Protein AF-0000000067996240 (afdb_homodimer)

Organism: NCBI:txid85336

Structure (mmCIF, N/CA/C/O backbone):
data_AF-0000000067996240-model_v1
#
loop_
_entity.id
_entity.type
_entity.pdbx_description
1 polymer '30S ribosomal protein S15'
#
loop_
_atom_site.group_PDB
_atom_site.id
_atom_site.type_symbol
_atom_site.label_atom_id
_atom_site.label_alt_id
_atom_site.label_comp_id
_atom_site.label_asym_id
_atom_site.label_entity_id
_atom_site.label_seq_id
_atom_site.pdbx_PDB_ins_code
_atom_site.Cartn_x
_atom_site.Cartn_y
_atom_site.Cartn_z
_atom_site.occupancy
_atom_site.B_iso_or_equiv
_atom_site.auth_seq_id
_atom_site.auth_comp_id
_atom_site.auth_asym_id
_atom_site.auth_atom_id
_atom_site.pdbx_PDB_model_num
ATOM 1 N N . MET A 1 1 ? -12.43 -5.617 10.203 1 93.62 1 MET A N 1
ATOM 2 C CA . MET A 1 1 ? -11.562 -6.672 9.68 1 93.62 1 MET A CA 1
ATOM 3 C C . MET A 1 1 ? -10.148 -6.535 10.227 1 93.62 1 MET A C 1
ATOM 5 O O . MET 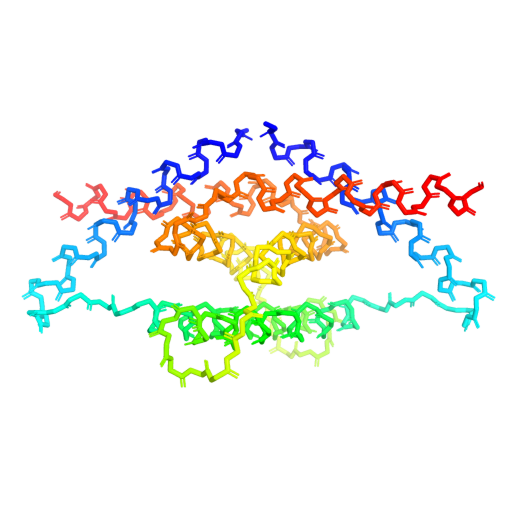A 1 1 ? -9.633 -5.422 10.367 1 93.62 1 MET A O 1
ATOM 9 N N . ASN A 1 2 ? -9.516 -7.707 10.609 1 96.88 2 ASN A N 1
ATOM 10 C CA . ASN A 1 2 ? -8.148 -7.582 11.102 1 96.88 2 ASN A CA 1
ATOM 11 C C . ASN A 1 2 ? -7.129 -7.93 10.023 1 96.88 2 ASN A C 1
ATOM 13 O O . ASN A 1 2 ? -7.5 -8.375 8.938 1 96.88 2 ASN A O 1
ATOM 17 N N . LEU A 1 3 ? -5.863 -7.641 10.25 1 98.19 3 LEU A N 1
ATOM 18 C CA . LEU A 1 3 ? -4.824 -7.781 9.234 1 98.19 3 LEU A CA 1
ATOM 19 C C . LEU A 1 3 ? -4.645 -9.242 8.844 1 98.19 3 LEU A C 1
ATOM 21 O O . LEU A 1 3 ? -4.336 -9.547 7.688 1 98.19 3 LEU A O 1
ATOM 25 N N . GLN A 1 4 ? -4.855 -10.133 9.781 1 97.75 4 GLN A N 1
ATOM 26 C CA . GLN A 1 4 ? -4.75 -11.547 9.461 1 97.75 4 GLN A CA 1
ATOM 27 C C . GLN A 1 4 ? -5.816 -11.969 8.453 1 97.75 4 GLN A C 1
ATOM 29 O O . GLN A 1 4 ? -5.555 -12.781 7.566 1 97.75 4 GLN A O 1
ATOM 34 N N . ASP A 1 5 ? -6.992 -11.453 8.617 1 97.81 5 ASP A N 1
ATOM 35 C CA . ASP A 1 5 ? -8.047 -11.672 7.633 1 97.81 5 ASP A CA 1
ATOM 36 C C . ASP A 1 5 ? -7.633 -11.148 6.258 1 97.81 5 ASP A C 1
ATOM 38 O O . ASP A 1 5 ? -7.883 -11.805 5.242 1 97.81 5 ASP A O 1
ATOM 42 N N . VAL A 1 6 ? -7.086 -9.961 6.191 1 98.5 6 VAL A N 1
ATOM 43 C CA . VAL A 1 6 ? -6.625 -9.352 4.953 1 98.5 6 VAL A CA 1
ATOM 44 C C . VAL A 1 6 ? -5.598 -10.258 4.281 1 98.5 6 VAL A C 1
ATOM 46 O O . VAL A 1 6 ? -5.676 -10.508 3.074 1 98.5 6 VAL A O 1
ATOM 49 N N . ILE A 1 7 ? -4.684 -10.75 5.078 1 98.69 7 ILE A N 1
ATOM 50 C CA . ILE A 1 7 ? -3.617 -11.602 4.57 1 98.69 7 ILE A CA 1
ATOM 51 C C . ILE A 1 7 ? -4.219 -12.875 3.969 1 98.69 7 ILE A C 1
ATOM 53 O O . ILE A 1 7 ? -3.912 -13.234 2.828 1 98.69 7 ILE A O 1
ATOM 57 N N . GLU A 1 8 ? -5.039 -13.523 4.707 1 98.31 8 GLU A N 1
ATOM 58 C CA . GLU A 1 8 ? -5.621 -14.797 4.281 1 98.31 8 GLU A CA 1
ATOM 59 C C . GLU A 1 8 ? -6.426 -14.625 2.996 1 98.31 8 GLU A C 1
ATOM 61 O O . GLU A 1 8 ? -6.289 -15.422 2.064 1 98.31 8 GLU A O 1
ATOM 66 N N . GLN A 1 9 ? -7.242 -13.656 2.963 1 98.44 9 GLN A N 1
ATOM 67 C CA . GLN A 1 9 ? -8.047 -13.414 1.771 1 98.44 9 GLN A CA 1
ATOM 68 C C . GLN A 1 9 ? -7.176 -13.016 0.587 1 98.44 9 GLN A C 1
ATOM 70 O O . GLN A 1 9 ? -7.449 -13.398 -0.551 1 98.44 9 GLN A O 1
ATOM 75 N N . SER A 1 10 ? -6.152 -12.227 0.799 1 98.75 10 SER A N 1
ATOM 76 C CA . SER A 1 10 ? -5.238 -11.805 -0.26 1 98.75 10 SER A CA 1
ATOM 77 C C . SER A 1 10 ? -4.523 -12.992 -0.88 1 98.75 10 SER A C 1
ATOM 79 O O . SER A 1 10 ? -4.402 -13.086 -2.104 1 98.75 10 SER A O 1
ATOM 81 N N . LEU A 1 11 ? -4.09 -13.875 0.018 1 98.5 11 LEU A N 1
ATOM 82 C CA . LEU A 1 11 ? -3.365 -15.047 -0.469 1 98.5 11 LEU A CA 1
ATOM 83 C C . LEU A 1 11 ? -4.301 -15.992 -1.215 1 98.5 11 LEU A C 1
ATOM 85 O O . LEU A 1 11 ? -3.893 -16.641 -2.184 1 98.5 11 LEU A O 1
ATOM 89 N N . ASP A 1 12 ? -5.504 -16.078 -0.742 1 98.12 12 ASP A N 1
ATOM 90 C CA . ASP A 1 12 ? -6.5 -16.875 -1.456 1 98.12 12 ASP A CA 1
ATOM 91 C C 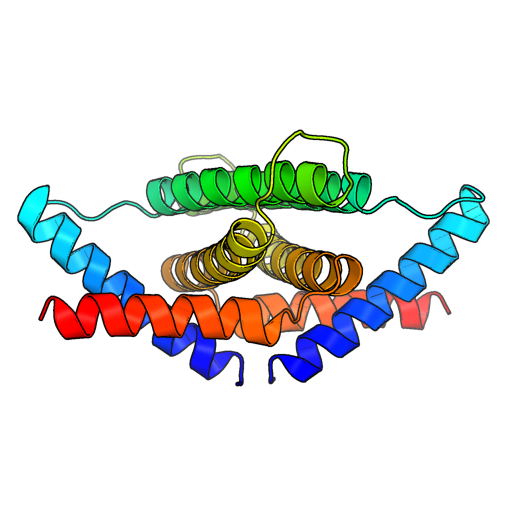. ASP A 1 12 ? -6.719 -16.328 -2.869 1 98.12 12 ASP A C 1
ATOM 93 O O . ASP A 1 12 ? -6.77 -17.109 -3.83 1 98.12 12 ASP A O 1
ATOM 97 N N . ILE A 1 13 ? -6.895 -15.086 -2.992 1 98.38 13 ILE A N 1
ATOM 98 C CA . ILE A 1 13 ? -7.109 -14.445 -4.281 1 98.38 13 ILE A CA 1
ATOM 99 C C . ILE A 1 13 ? -5.883 -14.648 -5.172 1 98.38 13 ILE A C 1
ATOM 101 O O . ILE A 1 13 ? -6.016 -14.961 -6.355 1 98.38 13 ILE A O 1
ATOM 105 N N . ARG A 1 14 ? -4.68 -14.461 -4.617 1 98.38 14 ARG A N 1
ATOM 106 C CA . ARG A 1 14 ? -3.471 -14.617 -5.418 1 98.38 14 ARG A CA 1
ATOM 107 C C . ARG A 1 14 ? -3.334 -16.047 -5.926 1 98.38 14 ARG A C 1
ATOM 109 O O . ARG A 1 14 ? -2.891 -16.281 -7.051 1 98.38 14 ARG A O 1
ATOM 116 N N . ALA A 1 15 ? -3.691 -17.047 -5.051 1 97.19 15 ALA A N 1
ATOM 117 C CA . ALA A 1 15 ? -3.648 -18.453 -5.457 1 97.19 15 ALA A CA 1
ATOM 118 C C . ALA A 1 15 ? -4.547 -18.703 -6.66 1 97.19 15 ALA A C 1
ATOM 120 O O . ALA A 1 15 ? -4.191 -19.469 -7.559 1 97.19 15 ALA A O 1
ATOM 121 N N . LYS A 1 16 ? -5.707 -18.078 -6.641 1 96.81 16 LYS A N 1
ATOM 122 C CA . LYS A 1 16 ? -6.617 -18.203 -7.773 1 96.81 16 LYS A CA 1
ATOM 123 C C . LYS A 1 16 ? -6.008 -17.609 -9.039 1 96.81 16 LYS A C 1
ATOM 125 O O . LYS A 1 16 ? -6.125 -18.203 -10.125 1 96.81 16 LYS A O 1
ATOM 130 N N . TYR A 1 17 ? -5.348 -16.469 -8.992 1 96.69 17 TYR A N 1
ATOM 131 C CA . TYR A 1 17 ? -4.664 -15.867 -10.133 1 96.69 17 TYR A CA 1
ATOM 132 C C . TYR A 1 17 ? -3.525 -16.75 -10.625 1 96.69 17 TYR A C 1
ATOM 134 O O . TYR A 1 17 ? -3.297 -16.875 -11.828 1 96.69 17 TYR A O 1
ATOM 142 N N . HIS A 1 18 ? -2.793 -17.359 -9.633 1 95.62 18 HIS A N 1
ATOM 143 C CA . HIS A 1 18 ? -1.723 -18.281 -10.008 1 95.62 18 HIS A CA 1
ATOM 144 C C . HIS A 1 18 ? -2.268 -19.453 -10.805 1 95.62 18 HIS A C 1
ATOM 146 O O . HIS A 1 18 ? -1.646 -19.906 -11.773 1 95.62 18 HIS A O 1
ATOM 152 N N . ASN A 1 19 ? -3.367 -19.969 -10.344 1 94.88 19 ASN A N 1
ATOM 153 C CA . ASN A 1 19 ? -4.004 -21.062 -11.086 1 94.88 19 ASN A CA 1
ATOM 154 C C . ASN A 1 19 ? -4.344 -20.641 -12.516 1 94.88 19 ASN A C 1
ATOM 156 O O . ASN A 1 19 ? -4.102 -21.391 -13.461 1 94.88 19 ASN A O 1
ATOM 160 N N . LEU A 1 20 ? -4.898 -19.438 -12.625 1 94.19 20 LEU A N 1
ATOM 161 C CA . LEU A 1 20 ? -5.234 -18.922 -13.945 1 94.19 20 LEU A CA 1
ATOM 162 C C . LEU A 1 20 ? -3.979 -18.734 -14.789 1 94.19 20 LEU A C 1
ATOM 164 O O . LEU A 1 20 ? -3.98 -19.031 -15.984 1 94.19 20 LEU A O 1
ATOM 168 N N . GLU A 1 21 ? -2.879 -18.188 -14.203 1 94.38 21 GLU A N 1
ATOM 169 C CA . GLU A 1 21 ? -1.606 -17.984 -14.891 1 94.38 21 GLU A CA 1
ATOM 170 C C . GLU A 1 21 ? -1.04 -19.297 -15.406 1 94.38 21 GLU A C 1
ATOM 172 O O . GLU A 1 21 ? -0.502 -19.359 -16.516 1 94.38 21 GLU A O 1
ATOM 177 N N . GLU A 1 22 ? -1.152 -20.328 -14.617 1 92.88 22 GLU A N 1
ATOM 178 C CA . GLU A 1 22 ? -0.656 -21.641 -15.008 1 92.88 22 GLU A CA 1
ATOM 179 C C . GLU A 1 22 ? -1.472 -22.219 -16.156 1 92.88 22 GLU A C 1
ATOM 181 O O . GLU A 1 22 ? -0.917 -22.828 -17.078 1 92.88 22 GLU A O 1
ATOM 186 N N . ILE A 1 23 ? -2.752 -22.047 -16.156 1 91.5 23 ILE A N 1
ATOM 187 C CA . ILE A 1 23 ? -3.654 -22.578 -17.172 1 91.5 23 ILE A CA 1
ATOM 188 C C . ILE A 1 23 ? -3.432 -21.844 -18.5 1 91.5 23 ILE A C 1
ATOM 190 O O . ILE A 1 23 ? -3.365 -22.469 -19.547 1 91.5 23 ILE A O 1
ATOM 194 N N . HIS A 1 24 ? -3.178 -20.594 -18.453 1 91.25 24 HIS A N 1
ATOM 195 C CA . HIS A 1 24 ? -3.15 -19.797 -19.672 1 91.25 24 HIS A CA 1
ATOM 196 C C . HIS A 1 24 ? -1.724 -19.609 -20.172 1 91.25 24 HIS A C 1
ATOM 198 O O . HIS A 1 24 ? -1.498 -19.453 -21.375 1 91.25 24 HIS A O 1
ATOM 204 N N . HIS A 1 25 ? -0.735 -19.5 -19.297 1 89.62 25 HIS A N 1
ATOM 205 C CA . HIS A 1 25 ? 0.614 -19.125 -19.703 1 89.62 25 HIS A CA 1
ATOM 206 C C . HIS A 1 25 ? 1.622 -20.219 -19.344 1 89.62 25 HIS A C 1
ATOM 208 O O . HIS A 1 25 ? 2.809 -20.094 -19.672 1 89.62 25 HIS A O 1
ATOM 214 N N . ASP A 1 26 ? 1.172 -21.188 -18.641 1 90.06 26 ASP A N 1
ATOM 215 C CA . ASP A 1 26 ? 1.978 -22.344 -18.25 1 90.06 26 ASP A CA 1
ATOM 216 C C . ASP A 1 26 ? 3.074 -21.938 -17.266 1 90.06 26 ASP A C 1
ATOM 218 O O . ASP A 1 26 ? 4.141 -22.547 -17.234 1 90.06 26 ASP A O 1
ATOM 222 N N . SER A 1 27 ? 2.949 -20.672 -16.766 1 91.69 27 SER A N 1
ATOM 223 C CA . SER A 1 27 ? 3.857 -20.234 -15.711 1 91.69 27 SER A CA 1
ATOM 224 C C . SER A 1 27 ? 3.188 -19.219 -14.789 1 91.69 27 SER A C 1
ATOM 226 O O . SER A 1 27 ? 2.291 -18.484 -15.211 1 91.69 27 SER A O 1
ATOM 228 N N . ARG A 1 28 ? 3.699 -19.234 -13.562 1 93.62 28 ARG A N 1
ATOM 229 C CA . ARG A 1 28 ? 3.246 -18.266 -12.586 1 93.62 28 ARG A CA 1
ATOM 230 C C . ARG A 1 28 ? 4.113 -17 -12.625 1 93.62 28 ARG A C 1
ATOM 232 O O . ARG A 1 28 ? 5.316 -17.078 -12.883 1 93.62 28 ARG A O 1
ATOM 239 N N . TRP A 1 29 ? 3.439 -15.82 -12.383 1 95.44 29 TRP A N 1
ATOM 240 C CA . TRP A 1 29 ? 4.207 -14.586 -12.273 1 95.44 29 TRP A CA 1
ATOM 241 C C . TRP A 1 29 ? 5.262 -14.695 -11.18 1 95.44 29 TRP A C 1
ATOM 243 O O . TRP A 1 29 ? 5.004 -15.266 -10.117 1 95.44 29 TRP A O 1
ATOM 253 N N . SER A 1 30 ? 6.41 -14.18 -11.5 1 96.12 30 SER A N 1
ATOM 254 C CA . SER A 1 30 ? 7.469 -14.07 -10.5 1 96.12 30 SER A CA 1
ATOM 255 C C . SER A 1 30 ? 7.156 -12.992 -9.477 1 96.12 30 SER A C 1
ATOM 257 O O . SER A 1 30 ? 6.215 -12.211 -9.656 1 96.12 30 SER A O 1
ATOM 259 N N . VAL A 1 31 ? 7.891 -12.984 -8.422 1 96.94 31 VAL A N 1
ATOM 260 C CA . VAL A 1 31 ? 7.758 -11.938 -7.418 1 96.94 31 VAL A CA 1
ATOM 261 C C . VAL A 1 31 ? 8.016 -10.57 -8.055 1 96.94 31 VAL A C 1
ATOM 263 O O . VAL A 1 31 ? 7.348 -9.586 -7.73 1 96.94 31 VAL A O 1
ATOM 266 N N . GLU A 1 32 ? 8.977 -10.508 -8.977 1 96.25 32 GLU A N 1
ATOM 267 C CA . GLU A 1 32 ? 9.297 -9.258 -9.664 1 96.25 32 GLU A CA 1
ATOM 268 C C . GLU A 1 32 ? 8.125 -8.797 -10.531 1 96.25 32 GLU A C 1
ATOM 270 O O . GLU A 1 32 ? 7.863 -7.598 -10.633 1 96.25 32 GLU A O 1
ATOM 275 N N . GLU A 1 33 ? 7.496 -9.711 -11.125 1 97.19 33 GLU A N 1
ATOM 276 C CA . GLU A 1 33 ? 6.32 -9.367 -11.922 1 97.19 33 GLU A CA 1
ATOM 277 C C . GLU A 1 33 ? 5.176 -8.883 -11.039 1 97.19 33 GLU A C 1
ATOM 279 O O . GLU A 1 33 ? 4.438 -7.969 -11.406 1 97.19 33 GLU A O 1
ATOM 284 N N . ASP A 1 34 ? 4.996 -9.516 -9.875 1 98.44 34 ASP A N 1
ATOM 285 C CA . ASP A 1 34 ? 4.035 -9.016 -8.898 1 98.44 34 ASP A CA 1
ATOM 286 C C . ASP A 1 34 ? 4.359 -7.578 -8.492 1 98.44 34 ASP A C 1
ATOM 288 O O . ASP A 1 34 ? 3.463 -6.734 -8.398 1 98.44 34 ASP A O 1
ATOM 292 N N . ALA A 1 35 ? 5.66 -7.332 -8.281 1 98.19 35 ALA A N 1
ATOM 293 C CA . ALA A 1 35 ? 6.09 -5.992 -7.891 1 98.19 35 ALA A CA 1
ATOM 294 C C . ALA A 1 35 ? 5.797 -4.977 -8.992 1 98.19 35 ALA A C 1
ATOM 296 O O . ALA A 1 35 ? 5.402 -3.844 -8.711 1 98.19 35 ALA A O 1
ATOM 297 N N . LEU A 1 36 ? 6.027 -5.383 -10.172 1 98.38 36 LEU A N 1
ATOM 298 C CA . LEU A 1 36 ? 5.734 -4.508 -11.305 1 98.38 36 LEU A CA 1
ATOM 299 C C . LEU A 1 36 ? 4.246 -4.176 -11.359 1 98.38 36 LEU A C 1
ATOM 301 O O . LEU A 1 36 ? 3.869 -3.033 -11.625 1 98.38 36 LEU A O 1
ATOM 305 N N . ALA A 1 37 ? 3.412 -5.164 -11.211 1 98.69 37 ALA A N 1
ATOM 306 C CA . ALA A 1 37 ? 1.97 -4.934 -11.188 1 98.69 37 ALA A CA 1
ATOM 307 C C . ALA A 1 37 ? 1.582 -3.998 -10.047 1 98.69 37 ALA A C 1
ATOM 309 O O . ALA A 1 37 ? 0.754 -3.1 -10.227 1 98.69 37 ALA A O 1
ATOM 310 N N . PHE A 1 38 ? 2.162 -4.195 -8.883 1 98.88 38 PHE A N 1
ATOM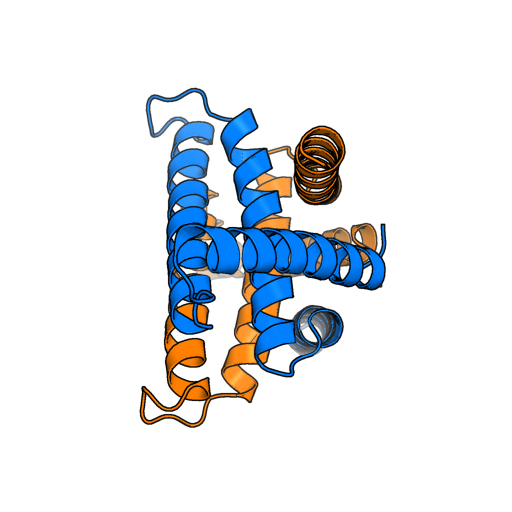 311 C CA . PHE A 1 38 ? 1.941 -3.297 -7.762 1 98.88 38 PHE A CA 1
ATOM 312 C C . PHE A 1 38 ? 2.297 -1.862 -8.133 1 98.88 38 PHE A C 1
ATOM 314 O O . PHE A 1 38 ? 1.523 -0.938 -7.875 1 98.88 38 PHE A O 1
ATOM 321 N N . LEU A 1 39 ? 3.422 -1.666 -8.742 1 98.88 39 LEU A N 1
ATOM 322 C CA . LEU A 1 39 ? 3.889 -0.331 -9.102 1 98.88 39 LEU A CA 1
ATOM 323 C C . LEU A 1 39 ? 2.957 0.318 -10.117 1 98.88 39 LEU A C 1
ATOM 325 O O . LEU A 1 39 ? 2.748 1.533 -10.094 1 98.88 39 LEU A O 1
ATOM 329 N N . THR A 1 40 ? 2.445 -0.499 -11.008 1 98.62 40 THR A N 1
ATOM 330 C CA . THR A 1 40 ? 1.475 0.013 -11.969 1 98.62 40 THR A CA 1
ATOM 331 C C . THR A 1 40 ? 0.236 0.545 -11.25 1 98.62 40 THR A C 1
ATOM 333 O O . THR A 1 40 ? -0.225 1.652 -11.539 1 98.62 40 THR A O 1
ATOM 336 N N . ASP A 1 41 ? -0.29 -0.221 -10.32 1 98.62 41 ASP A N 1
ATOM 337 C CA . ASP A 1 41 ? -1.487 0.179 -9.586 1 98.62 41 ASP A CA 1
ATOM 338 C C . ASP A 1 41 ? -1.191 1.349 -8.648 1 98.62 41 ASP A C 1
ATOM 340 O O . ASP A 1 41 ? -2.053 2.201 -8.422 1 98.62 41 ASP A O 1
ATOM 344 N N . ALA A 1 42 ? 0.007 1.391 -8.062 1 98.75 42 ALA A N 1
ATOM 345 C CA . ALA A 1 42 ? 0.405 2.547 -7.262 1 98.75 42 ALA A CA 1
ATOM 346 C C . ALA A 1 42 ? 0.39 3.822 -8.102 1 98.75 42 ALA A C 1
ATOM 348 O O . ALA A 1 42 ? -0.047 4.875 -7.629 1 98.75 42 ALA A O 1
ATOM 349 N N . GLY A 1 43 ? 0.933 3.719 -9.305 1 97.75 43 GLY A N 1
ATOM 350 C CA . GLY A 1 43 ? 0.854 4.852 -10.211 1 97.75 43 GLY A CA 1
ATOM 351 C C . GLY A 1 43 ? -0.563 5.348 -10.43 1 97.75 43 GLY A C 1
ATOM 352 O O . GLY A 1 43 ? -0.803 6.555 -10.477 1 97.75 43 GLY A O 1
ATOM 353 N N . LEU A 1 44 ? -1.491 4.453 -10.531 1 97.19 44 LEU A N 1
ATOM 354 C CA . LEU A 1 44 ? -2.891 4.816 -10.727 1 97.19 44 LEU A CA 1
ATOM 355 C C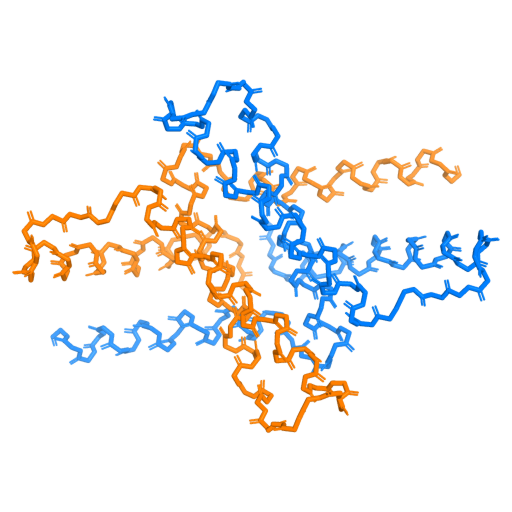 . LEU A 1 44 ? -3.459 5.488 -9.484 1 97.19 44 LEU A C 1
ATOM 357 O O . LEU A 1 44 ? -4.285 6.398 -9.586 1 97.19 44 LEU A O 1
ATOM 361 N N . VAL A 1 45 ? -3.039 5.062 -8.289 1 97.69 45 VAL A N 1
ATOM 362 C CA . VAL A 1 45 ? -3.436 5.77 -7.078 1 97.69 45 VAL A CA 1
ATOM 363 C C . VAL A 1 45 ? -3.004 7.23 -7.168 1 97.69 45 VAL A C 1
ATOM 365 O O . VAL A 1 45 ? -3.783 8.133 -6.855 1 97.69 45 VAL A O 1
ATOM 368 N N . GLY A 1 46 ? -1.742 7.469 -7.621 1 96.5 46 GLY A N 1
ATOM 369 C CA . GLY A 1 46 ? -1.266 8.828 -7.797 1 96.5 46 GLY A CA 1
ATOM 370 C C . GLY A 1 46 ? -2.1 9.633 -8.781 1 96.5 46 GLY A C 1
ATOM 371 O O . GLY A 1 46 ? -2.48 10.766 -8.492 1 96.5 46 GLY A O 1
ATOM 372 N N . ARG A 1 47 ? -2.373 9.016 -9.883 1 95.44 47 ARG A N 1
ATOM 373 C CA . ARG A 1 47 ? -3.141 9.688 -10.93 1 95.44 47 ARG A CA 1
ATOM 374 C C . ARG A 1 47 ? -4.543 10.031 -10.445 1 95.44 47 ARG A C 1
ATOM 376 O O . ARG A 1 47 ? -5.027 11.141 -10.68 1 95.44 47 ARG A O 1
ATOM 383 N N . TYR A 1 48 ? -5.199 9.109 -9.781 1 95.69 48 TYR A N 1
ATOM 384 C CA . TYR A 1 48 ? -6.574 9.328 -9.352 1 95.69 48 TYR A CA 1
ATOM 385 C C . TYR A 1 48 ? -6.629 10.281 -8.164 1 95.69 48 TYR A C 1
ATOM 387 O O . TYR A 1 48 ? -7.613 11 -7.98 1 95.69 48 TYR A O 1
ATOM 395 N N . ALA A 1 49 ? -5.551 10.328 -7.387 1 94.94 49 ALA A N 1
ATOM 396 C CA . ALA A 1 49 ? -5.457 11.352 -6.352 1 94.94 49 ALA A CA 1
ATOM 397 C C . ALA A 1 49 ? -5.441 12.75 -6.969 1 94.94 49 ALA A C 1
ATOM 399 O O . ALA A 1 49 ? -6.094 13.664 -6.465 1 94.94 49 ALA A O 1
ATOM 400 N N . MET A 1 50 ? -4.695 12.867 -8.047 1 93.94 50 MET A N 1
ATOM 401 C CA . MET A 1 50 ? -4.664 14.148 -8.75 1 93.94 50 MET A CA 1
ATOM 402 C C . MET A 1 50 ? -6.051 14.516 -9.266 1 93.94 50 MET A C 1
ATOM 404 O O . MET A 1 50 ? -6.438 15.688 -9.219 1 93.94 50 MET A O 1
ATOM 408 N N . SER A 1 51 ? -6.703 13.5 -9.734 1 92.88 51 SER A N 1
ATOM 409 C CA . SER A 1 51 ? -8.062 13.734 -10.219 1 92.88 51 SER A CA 1
ATOM 410 C C . SER A 1 51 ? -8.984 14.188 -9.094 1 92.88 51 SER A C 1
ATOM 412 O O . SER A 1 51 ? -9.758 15.133 -9.258 1 92.88 51 SER A O 1
ATOM 414 N N . GLN A 1 52 ? -8.914 13.555 -7.996 1 90.5 52 GLN A N 1
ATOM 415 C CA . GLN A 1 52 ? -9.75 13.875 -6.84 1 90.5 52 GLN A CA 1
ATOM 416 C C . GLN A 1 52 ? -9.469 15.289 -6.332 1 90.5 52 GLN A C 1
ATOM 418 O O . GLN A 1 52 ? -10.367 15.961 -5.828 1 90.5 52 GLN A O 1
ATOM 423 N N . GLN A 1 53 ? -8.266 15.766 -6.547 1 91.69 53 GLN A N 1
ATOM 424 C CA . GLN A 1 53 ? -7.871 17.094 -6.098 1 91.69 53 GLN A CA 1
ATOM 425 C C . GLN A 1 53 ? -8.141 18.141 -7.172 1 91.69 53 GLN A C 1
ATOM 427 O O . GLN A 1 53 ? -7.852 19.328 -6.984 1 91.69 53 GLN A O 1
ATOM 432 N N . GLY A 1 54 ? -8.742 17.672 -8.289 1 89.31 54 GLY A N 1
ATOM 433 C CA . GLY A 1 54 ? -9.18 18.594 -9.328 1 89.31 54 GLY A CA 1
ATOM 434 C C . GLY A 1 54 ? -8.062 19.016 -10.258 1 89.31 54 GLY A C 1
ATOM 435 O O . GLY A 1 54 ? -8.18 20.031 -10.945 1 89.31 54 GLY A O 1
ATOM 436 N N . ARG A 1 55 ? -6.988 18.312 -10.266 1 88.06 55 ARG A N 1
ATOM 437 C CA . ARG A 1 55 ? -5.832 18.688 -11.07 1 88.06 55 ARG A CA 1
ATOM 438 C C . ARG A 1 55 ? -5.715 17.812 -12.312 1 88.06 55 ARG A C 1
ATOM 440 O O . ARG A 1 55 ? -4.816 18 -13.133 1 88.06 55 ARG A O 1
ATOM 447 N N . TRP A 1 56 ? -6.609 16.875 -12.406 1 81.44 56 TRP A N 1
ATOM 448 C CA . TRP A 1 56 ? -6.688 15.953 -13.539 1 81.44 56 TRP A CA 1
ATOM 449 C C . TRP A 1 56 ? -8.141 15.703 -13.93 1 81.44 56 TRP A C 1
ATOM 451 O O . TRP A 1 56 ? -9.008 15.539 -13.07 1 81.44 56 TRP A O 1
ATOM 461 N N . PRO A 1 57 ? -8.477 15.914 -15.195 1 81.31 57 PRO A N 1
ATOM 462 C CA . PRO A 1 57 ? -9.859 15.812 -15.664 1 81.31 57 PRO A CA 1
ATOM 463 C C . PRO A 1 57 ? -10.367 14.375 -15.68 1 81.31 57 PRO A C 1
ATOM 465 O O . PRO A 1 57 ? -10.289 13.695 -16.703 1 81.31 57 PRO A O 1
ATOM 468 N N . SER A 1 58 ? -10.781 13.938 -14.531 1 73.81 58 SER A N 1
ATOM 469 C CA . SER A 1 58 ? -11.375 12.602 -14.5 1 73.81 58 SER A CA 1
ATOM 470 C C . SER A 1 58 ? -12.234 12.406 -13.258 1 73.81 58 SER A C 1
ATOM 472 O O . SER A 1 58 ? -12.031 13.078 -12.242 1 73.81 58 SER A O 1
ATOM 474 N N . GLU A 1 59 ? -13.297 11.727 -13.516 1 65.38 59 GLU A N 1
ATOM 475 C CA . GLU A 1 59 ? -14.07 11.273 -12.367 1 65.38 59 GLU A CA 1
ATOM 476 C C . GLU A 1 59 ? -13.719 9.836 -12 1 65.38 59 GLU A C 1
ATOM 478 O O . GLU A 1 59 ? -13.984 8.906 -12.766 1 65.38 59 GLU A O 1
ATOM 483 N N . ALA A 1 60 ? -12.789 9.805 -11.055 1 75.06 60 ALA A N 1
ATOM 484 C CA . ALA A 1 60 ? -12.375 8.422 -10.852 1 75.06 60 ALA A CA 1
ATOM 485 C C . ALA A 1 60 ? -12.266 8.094 -9.359 1 75.06 60 ALA A C 1
ATOM 487 O O . ALA A 1 60 ? -11.367 7.363 -8.945 1 75.06 60 ALA A O 1
ATOM 488 N N . ALA A 1 61 ? -13.367 8.703 -8.672 1 75.12 61 ALA A N 1
ATOM 489 C CA . ALA A 1 61 ? -13.297 8.469 -7.23 1 75.12 61 ALA A CA 1
ATOM 490 C C . ALA A 1 61 ? -13.406 6.98 -6.914 1 75.12 61 ALA A C 1
ATOM 492 O O . ALA A 1 61 ? -12.648 6.461 -6.09 1 75.12 61 ALA A O 1
ATOM 493 N N . ASP A 1 62 ? -14.367 6.344 -7.516 1 87.38 62 ASP A N 1
ATOM 494 C CA . ASP A 1 62 ? -14.555 4.91 -7.309 1 87.38 62 ASP A CA 1
ATOM 495 C C . ASP A 1 62 ? -13.305 4.129 -7.715 1 87.38 62 ASP A C 1
ATOM 497 O O . ASP A 1 62 ? -12.953 3.135 -7.078 1 87.38 62 ASP A O 1
ATOM 501 N N . GLU A 1 63 ? -12.719 4.605 -8.734 1 94 63 GLU A N 1
ATOM 502 C CA . GLU A 1 63 ? -11.492 3.953 -9.18 1 94 63 GLU A CA 1
ATOM 503 C C . GLU A 1 63 ? -10.375 4.121 -8.156 1 94 63 GLU A C 1
ATOM 505 O O . GLU A 1 63 ? -9.609 3.189 -7.906 1 94 63 GLU A O 1
ATOM 510 N N . LEU A 1 64 ? -10.359 5.312 -7.547 1 96.94 64 LEU A N 1
ATOM 511 C CA . LEU A 1 64 ? -9.344 5.574 -6.531 1 96.94 64 LEU A CA 1
ATOM 512 C C . LEU A 1 64 ? -9.484 4.609 -5.359 1 96.94 64 LEU A C 1
ATOM 514 O O . LEU A 1 64 ? -8.5 4.008 -4.922 1 96.94 64 LEU A O 1
ATOM 518 N N . ALA A 1 65 ? -10.719 4.477 -4.887 1 97.88 65 ALA A N 1
ATOM 519 C CA . ALA A 1 65 ? -10.977 3.578 -3.766 1 97.88 65 ALA A CA 1
ATOM 520 C C . ALA A 1 65 ? -10.539 2.152 -4.09 1 97.88 65 ALA A C 1
ATOM 522 O O . ALA A 1 65 ? -9.922 1.482 -3.26 1 97.88 65 ALA A O 1
ATOM 523 N N . PHE A 1 66 ? -10.867 1.759 -5.266 1 98.12 66 PHE A N 1
ATOM 524 C CA . PHE A 1 66 ? -10.547 0.405 -5.703 1 98.12 66 PHE A CA 1
ATOM 525 C C . PHE A 1 66 ? -9.031 0.211 -5.793 1 98.12 66 PHE A C 1
ATOM 527 O O . PHE A 1 66 ? -8.516 -0.836 -5.398 1 98.12 66 PHE A O 1
ATOM 534 N N . LYS A 1 67 ? -8.328 1.172 -6.297 1 98.56 67 LYS A N 1
ATOM 535 C CA . LYS A 1 67 ? -6.879 1.046 -6.465 1 98.56 67 LYS A CA 1
ATOM 536 C C . LYS A 1 67 ? -6.168 1.082 -5.117 1 98.56 67 LYS A C 1
ATOM 538 O O . LYS A 1 67 ? -5.141 0.424 -4.934 1 98.56 67 LYS A O 1
ATOM 543 N N . ILE A 1 68 ? -6.707 1.8 -4.16 1 98.81 68 ILE A N 1
ATOM 544 C CA . ILE A 1 68 ? -6.152 1.781 -2.812 1 98.81 68 ILE A CA 1
ATOM 545 C C . ILE A 1 68 ? -6.27 0.377 -2.227 1 98.81 68 ILE A C 1
ATOM 547 O O . ILE A 1 68 ? -5.301 -0.156 -1.677 1 98.81 68 ILE A O 1
ATOM 551 N N . GLY A 1 69 ? -7.465 -0.215 -2.348 1 98.88 69 GLY A N 1
ATOM 552 C CA . GLY A 1 69 ? -7.641 -1.591 -1.913 1 98.88 69 GLY A CA 1
ATOM 553 C C . GLY A 1 69 ? -6.719 -2.564 -2.621 1 98.88 69 GLY A C 1
ATOM 554 O O . GLY A 1 69 ? -6.113 -3.432 -1.983 1 98.88 69 GLY A O 1
ATOM 555 N N . GLU A 1 70 ? -6.551 -2.391 -3.908 1 98.94 70 GLU A N 1
ATOM 556 C CA . GLU A 1 70 ? -5.723 -3.281 -4.715 1 98.94 70 GLU A CA 1
ATOM 557 C C . GLU A 1 70 ? -4.246 -3.148 -4.344 1 98.94 70 GLU A C 1
ATOM 559 O O . GLU A 1 70 ? -3.512 -4.137 -4.332 1 98.94 70 GLU A O 1
ATOM 564 N N . CYS A 1 71 ? -3.83 -1.949 -4.102 1 98.94 71 CYS A N 1
ATOM 565 C CA . CYS A 1 71 ? -2.449 -1.763 -3.674 1 98.94 71 CYS A CA 1
ATOM 566 C C . CYS A 1 71 ? -2.197 -2.447 -2.336 1 98.94 71 CYS A C 1
ATOM 568 O O . CYS A 1 71 ? -1.133 -3.031 -2.123 1 98.94 71 CYS A O 1
ATOM 570 N N . THR A 1 72 ? -3.127 -2.355 -1.448 1 98.94 72 THR A N 1
ATOM 571 C CA . THR A 1 72 ? -2.988 -3.037 -0.166 1 98.94 72 THR A CA 1
ATOM 572 C C . THR A 1 72 ? -2.904 -4.547 -0.363 1 98.94 72 THR A C 1
ATOM 574 O O . THR A 1 72 ? -2.084 -5.215 0.269 1 98.94 72 THR A O 1
ATOM 577 N N . TRP A 1 73 ? -3.721 -5.035 -1.285 1 98.94 73 TRP A N 1
ATOM 578 C CA . TRP A 1 73 ? -3.688 -6.449 -1.646 1 98.94 73 TRP A CA 1
ATOM 579 C C . TRP A 1 73 ? -2.309 -6.844 -2.168 1 98.94 73 TRP A C 1
ATOM 581 O O . TRP A 1 73 ? -1.761 -7.875 -1.77 1 98.94 73 TRP A O 1
ATOM 591 N N . TRP A 1 74 ? -1.723 -6.059 -2.986 1 98.94 74 TRP A N 1
ATOM 592 C CA . TRP A 1 74 ? -0.4 -6.332 -3.539 1 98.94 74 TRP A CA 1
ATOM 593 C C . TRP A 1 74 ? 0.656 -6.352 -2.439 1 98.94 74 TRP A C 1
ATOM 595 O O . TRP A 1 74 ? 1.551 -7.203 -2.447 1 98.94 74 TRP A O 1
ATOM 605 N N . LEU A 1 75 ? 0.574 -5.395 -1.548 1 98.94 75 LEU A N 1
ATOM 606 C CA . LEU A 1 75 ? 1.563 -5.316 -0.479 1 98.94 75 LEU A CA 1
ATOM 607 C C . LEU A 1 75 ? 1.505 -6.559 0.405 1 98.94 75 LEU A C 1
ATOM 609 O O . LEU A 1 75 ? 2.543 -7.086 0.812 1 98.94 75 LEU A O 1
ATOM 613 N N . ALA A 1 76 ? 0.306 -7.039 0.709 1 98.88 76 ALA A N 1
ATOM 614 C CA . ALA A 1 76 ? 0.151 -8.266 1.489 1 98.88 76 ALA A CA 1
ATOM 615 C C . ALA A 1 76 ? 0.73 -9.469 0.747 1 98.88 76 ALA A C 1
ATOM 617 O O . ALA A 1 76 ? 1.463 -10.273 1.328 1 98.88 76 ALA A O 1
ATOM 618 N N . VAL A 1 77 ? 0.447 -9.602 -0.532 1 98.88 77 VAL A N 1
ATOM 619 C CA . VAL A 1 77 ? 0.911 -10.719 -1.357 1 98.88 77 VAL A CA 1
ATOM 620 C C . VAL A 1 77 ? 2.436 -10.695 -1.443 1 98.88 77 VAL A C 1
ATOM 622 O O . VAL A 1 77 ? 3.09 -11.719 -1.246 1 98.88 77 VAL A O 1
ATOM 625 N N . LEU A 1 78 ? 2.959 -9.484 -1.706 1 98.69 78 LEU A N 1
ATOM 626 C CA . LEU A 1 78 ? 4.406 -9.359 -1.849 1 98.69 78 LEU A CA 1
ATOM 627 C C . LEU A 1 78 ? 5.113 -9.711 -0.546 1 98.69 78 LEU A C 1
ATOM 629 O O . LEU A 1 78 ? 6.109 -10.438 -0.555 1 98.69 78 LEU A O 1
ATOM 633 N N . ALA A 1 79 ? 4.609 -9.18 0.569 1 98.44 79 ALA A N 1
ATOM 634 C CA . ALA A 1 79 ? 5.223 -9.484 1.857 1 98.44 79 ALA A CA 1
ATOM 635 C C . ALA A 1 79 ? 5.285 -10.992 2.086 1 98.44 79 ALA A C 1
ATOM 637 O O . ALA A 1 79 ? 6.359 -11.547 2.354 1 98.44 79 ALA A O 1
ATOM 638 N N . GLU A 1 80 ? 4.176 -11.672 1.86 1 98.31 80 GLU A N 1
ATOM 639 C CA . GLU A 1 80 ? 4.074 -13.094 2.168 1 98.31 80 GLU A CA 1
ATOM 640 C C . GLU A 1 80 ? 4.914 -13.93 1.205 1 98.31 80 GLU A C 1
ATOM 642 O O . GLU A 1 80 ? 5.559 -14.898 1.614 1 98.31 80 GLU A O 1
ATOM 647 N N . ARG A 1 81 ? 4.938 -13.562 -0.019 1 97.56 81 ARG A N 1
ATOM 648 C CA . ARG A 1 81 ? 5.703 -14.312 -1.009 1 97.56 81 ARG A CA 1
ATOM 649 C C . ARG A 1 81 ? 7.203 -14.156 -0.78 1 97.56 81 ARG A C 1
ATOM 651 O O . ARG A 1 81 ? 7.996 -14.984 -1.226 1 97.56 81 ARG A O 1
ATOM 658 N N . MET A 1 82 ? 7.562 -13.094 -0.1 1 96.94 82 MET A N 1
ATOM 659 C CA . MET A 1 82 ? 8.984 -12.844 0.137 1 96.94 82 MET A CA 1
ATOM 660 C C . MET A 1 82 ? 9.375 -13.219 1.561 1 96.94 82 MET A C 1
ATOM 662 O O . MET A 1 82 ? 10.422 -12.805 2.055 1 96.94 82 MET A O 1
ATOM 666 N N . GLY A 1 83 ? 8.469 -13.969 2.277 1 96.56 83 GLY A N 1
ATOM 667 C CA . GLY A 1 83 ? 8.781 -14.547 3.572 1 96.56 83 GLY A CA 1
ATOM 668 C C . GLY A 1 83 ? 8.633 -13.57 4.719 1 96.56 83 GLY A C 1
ATOM 669 O O . GLY A 1 83 ? 9.195 -13.773 5.797 1 96.56 83 GLY A O 1
ATOM 670 N N . LEU A 1 84 ? 7.957 -12.539 4.465 1 97.62 84 LEU A N 1
ATOM 671 C CA . LEU A 1 84 ? 7.676 -11.547 5.504 1 97.62 84 LEU A CA 1
ATOM 672 C C . LEU A 1 84 ? 6.238 -11.672 5.996 1 97.62 84 LEU A C 1
ATOM 674 O O . LEU A 1 84 ? 5.375 -12.188 5.285 1 97.62 84 LEU A O 1
ATOM 678 N N . SER A 1 85 ? 6.074 -11.242 7.262 1 97.75 85 SER A N 1
ATOM 679 C CA . SER A 1 85 ? 4.719 -11.07 7.77 1 97.75 85 SER A CA 1
ATOM 680 C C . SER A 1 85 ? 4.191 -9.672 7.469 1 97.75 85 SER A C 1
ATOM 682 O O . SER A 1 85 ? 4.723 -8.68 7.969 1 97.75 85 SER A O 1
ATOM 684 N N . TYR A 1 86 ? 3.146 -9.625 6.676 1 98.56 86 TYR A N 1
ATOM 685 C CA . TYR A 1 86 ? 2.559 -8.328 6.363 1 98.56 86 TYR A CA 1
ATOM 686 C C . TYR A 1 86 ? 2.146 -7.594 7.637 1 98.56 86 TYR A C 1
ATOM 688 O O . TYR A 1 86 ? 2.371 -6.391 7.77 1 98.56 86 TYR A O 1
ATOM 696 N N . GLU A 1 87 ? 1.554 -8.336 8.547 1 98.62 87 GLU A N 1
ATOM 697 C CA . GLU A 1 87 ? 1.14 -7.73 9.812 1 98.62 87 GLU A CA 1
ATOM 698 C C . GLU A 1 87 ? 2.336 -7.164 10.57 1 98.62 87 GLU A C 1
ATOM 700 O O . GLU A 1 87 ? 2.268 -6.059 11.109 1 98.62 87 GLU A O 1
ATOM 705 N N . GLU A 1 88 ? 3.398 -7.879 10.617 1 98.19 88 GLU A N 1
ATOM 706 C CA . GLU A 1 88 ? 4.59 -7.398 11.312 1 98.19 88 GLU A CA 1
ATOM 707 C C . GLU A 1 88 ? 5.195 -6.191 10.609 1 98.19 88 GLU A C 1
ATOM 709 O O . GLU A 1 88 ? 5.734 -5.293 11.258 1 98.19 88 GLU A O 1
ATOM 714 N N . CYS A 1 89 ? 5.133 -6.148 9.25 1 98.56 89 CYS A N 1
ATOM 715 C CA . CYS A 1 89 ? 5.609 -4.996 8.5 1 98.56 89 CYS A CA 1
ATOM 716 C C . CYS A 1 89 ? 4.84 -3.736 8.883 1 98.56 89 CYS A C 1
ATOM 718 O O . CYS A 1 89 ? 5.441 -2.703 9.18 1 98.56 89 CYS A O 1
ATOM 720 N N . VAL A 1 90 ? 3.521 -3.861 8.938 1 98.75 90 VAL A N 1
ATOM 721 C CA . VAL A 1 90 ? 2.66 -2.719 9.227 1 98.75 90 VAL A CA 1
ATOM 722 C C . VAL A 1 90 ? 2.836 -2.291 10.68 1 98.75 90 VAL A C 1
ATOM 724 O O . VAL A 1 90 ? 3.074 -1.115 10.961 1 98.75 90 VAL A O 1
ATOM 727 N N . GLN A 1 91 ? 2.723 -3.254 11.539 1 98.25 91 GLN A N 1
ATOM 728 C CA . GLN A 1 91 ? 2.861 -2.963 12.961 1 98.25 91 GLN A CA 1
ATOM 729 C C . GLN A 1 91 ? 4.238 -2.385 13.273 1 98.25 91 GLN A C 1
ATOM 731 O O . GLN A 1 91 ? 4.359 -1.462 14.078 1 98.25 91 GLN A O 1
ATOM 736 N N . GLY A 1 92 ? 5.227 -3.002 12.734 1 97.94 92 GLY A N 1
ATOM 737 C CA . GLY A 1 92 ? 6.582 -2.523 12.961 1 97.94 92 GLY A CA 1
ATOM 738 C C . GLY A 1 92 ? 6.773 -1.067 12.578 1 97.94 92 GLY A C 1
ATOM 739 O O . GLY A 1 92 ? 7.395 -0.303 13.32 1 97.94 92 GLY A O 1
ATOM 740 N N . PHE A 1 93 ? 6.344 -0.686 11.383 1 98.69 93 PHE A N 1
ATOM 741 C CA . PHE A 1 93 ? 6.453 0.703 10.953 1 98.69 93 PHE A CA 1
ATOM 742 C C . PHE A 1 93 ? 5.734 1.631 11.922 1 98.69 93 PHE A C 1
ATOM 744 O O . PHE A 1 93 ? 6.289 2.65 12.344 1 98.69 93 PHE A O 1
ATOM 751 N N . LEU A 1 94 ? 4.477 1.379 12.297 1 98.5 94 LEU A N 1
ATOM 752 C CA . LEU A 1 94 ? 3.66 2.238 13.148 1 98.5 94 LEU A CA 1
ATOM 753 C C . LEU A 1 94 ? 4.289 2.395 14.523 1 98.5 94 LEU A C 1
ATOM 755 O O . LEU A 1 94 ? 4.355 3.504 15.062 1 98.5 94 LEU A O 1
ATOM 759 N N . GLU A 1 95 ? 4.738 1.278 15.031 1 97.81 95 GLU A N 1
ATOM 760 C CA . GLU A 1 95 ? 5.355 1.317 16.359 1 97.81 95 GLU A CA 1
ATOM 761 C C . GLU A 1 95 ? 6.637 2.146 16.344 1 97.81 95 GLU A C 1
ATOM 763 O O . GLU A 1 95 ? 6.883 2.932 17.25 1 97.81 95 GLU A O 1
ATOM 768 N N . GLN A 1 96 ? 7.422 1.938 15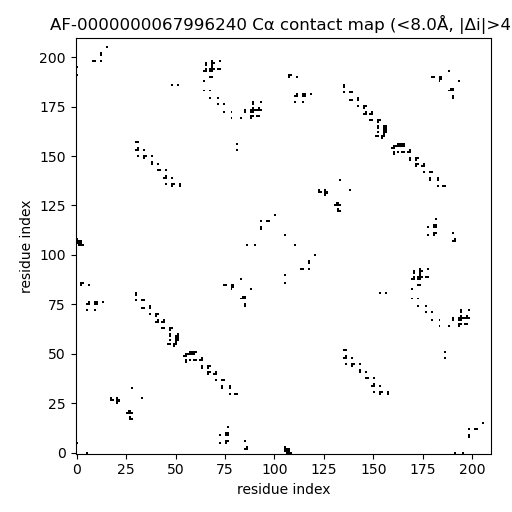.367 1 97.5 96 GLN A N 1
ATOM 769 C CA . GLN A 1 96 ? 8.672 2.682 15.266 1 97.5 96 GLN A CA 1
ATOM 770 C C . GLN A 1 96 ? 8.414 4.18 15.156 1 97.5 96 GLN A C 1
ATOM 772 O O . GLN A 1 96 ? 9.102 4.984 15.789 1 97.5 96 GLN A O 1
ATOM 777 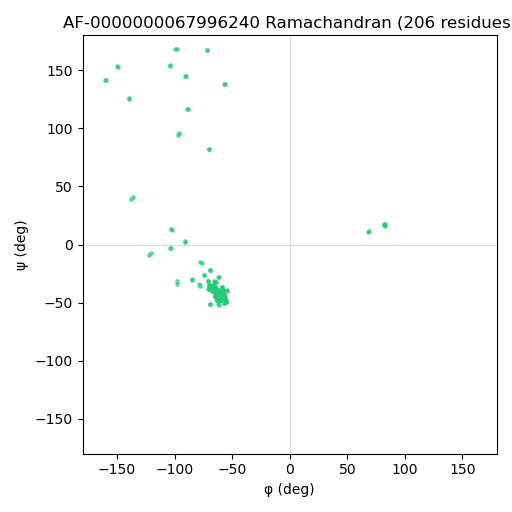N N . LYS A 1 97 ? 7.457 4.586 14.352 1 97.69 97 LYS A N 1
ATOM 778 C CA . LYS A 1 97 ? 7.164 6.004 14.18 1 97.69 97 LYS A CA 1
ATOM 779 C C . LYS A 1 97 ? 6.57 6.598 15.461 1 97.69 97 LYS A C 1
ATOM 781 O O . LYS A 1 97 ? 6.871 7.738 15.82 1 97.69 97 LYS A O 1
ATOM 786 N N . GLN A 1 98 ? 5.715 5.844 16.125 1 96.12 98 GLN A N 1
ATOM 787 C CA . GLN A 1 98 ? 5.156 6.32 17.375 1 96.12 98 GLN A CA 1
ATOM 788 C C . GLN A 1 98 ? 6.25 6.523 18.422 1 96.12 98 GLN A C 1
ATOM 790 O O . GLN A 1 98 ? 6.219 7.496 19.188 1 96.12 98 GLN A O 1
ATOM 795 N N . GLU A 1 99 ? 7.16 5.617 18.438 1 95.94 99 GLU A N 1
ATOM 796 C CA . GLU A 1 99 ? 8.281 5.742 19.359 1 95.94 99 GLU A CA 1
ATOM 797 C C . GLU A 1 99 ? 9.141 6.961 19.031 1 95.94 99 GLU A C 1
ATOM 799 O O . GLU A 1 99 ? 9.609 7.664 19.922 1 95.94 99 GLU A O 1
ATOM 804 N N . GLN A 1 100 ? 9.406 7.129 17.781 1 94.31 100 GLN A N 1
ATOM 805 C CA . GLN A 1 100 ? 10.203 8.258 17.312 1 94.31 100 GLN A CA 1
ATOM 806 C C . GLN A 1 100 ? 9.562 9.586 17.719 1 94.31 100 GLN A C 1
ATOM 808 O O . GLN A 1 100 ? 10.25 10.508 18.172 1 94.31 100 GLN A O 1
ATOM 813 N N . PHE A 1 101 ? 8.273 9.695 17.672 1 92.38 101 PHE A N 1
ATOM 814 C CA . PHE A 1 101 ? 7.582 10.938 18 1 92.38 101 PHE A CA 1
ATOM 815 C C . PHE A 1 101 ? 7.348 11.039 19.5 1 92.38 101 PHE A C 1
ATOM 817 O O . PHE A 1 101 ? 7.156 12.133 20.031 1 92.38 101 PHE A O 1
ATOM 824 N N . GLY A 1 102 ? 7.195 9.891 20.141 1 85.62 102 GLY A N 1
ATOM 825 C CA . GLY A 1 102 ? 7.137 9.93 21.594 1 85.62 102 GLY A CA 1
ATOM 826 C C . GLY A 1 102 ? 8.43 10.406 22.234 1 85.62 102 GLY A C 1
ATOM 827 O O . GLY A 1 102 ? 8.406 11.062 23.281 1 85.62 102 GLY A O 1
ATOM 828 N N . GLN A 1 103 ? 9.438 10.094 21.609 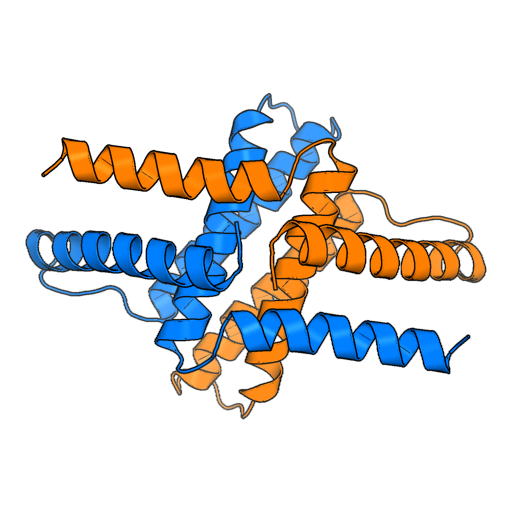1 76.56 103 GLN A N 1
ATOM 829 C CA . GLN A 1 103 ? 10.742 10.508 22.094 1 76.56 103 GLN A CA 1
ATOM 830 C C . GLN A 1 103 ? 11.016 11.969 21.766 1 76.56 103 GLN A C 1
ATOM 832 O O . GLN A 1 103 ? 11.75 12.648 22.484 1 76.56 103 GLN A O 1
ATOM 837 N N . ASP A 1 104 ? 10.523 12.367 20.594 1 70.06 104 ASP A N 1
ATOM 838 C CA . ASP A 1 104 ? 10.742 13.742 20.156 1 70.06 104 ASP A CA 1
ATOM 839 C C . ASP A 1 104 ? 9.82 14.703 20.906 1 70.06 104 ASP A C 1
ATOM 841 O O . ASP A 1 104 ? 10.008 15.922 20.844 1 70.06 104 ASP A O 1
ATOM 845 N N . ALA A 1 105 ? 8.805 14.211 21.547 1 55.09 105 ALA A N 1
ATOM 846 C CA . ALA A 1 105 ? 7.898 15.047 22.328 1 55.09 105 ALA A CA 1
ATOM 847 C C . ALA A 1 105 ? 8.523 15.422 23.672 1 55.09 105 ALA A C 1
ATOM 849 O O . ALA A 1 105 ? 9.25 14.633 24.266 1 55.09 105 ALA A O 1
ATOM 850 N N . MET B 1 1 ? -3.875 -7.047 14.953 1 93.44 1 MET B N 1
ATOM 851 C CA . MET B 1 1 ? -4.32 -5.66 14.828 1 93.44 1 MET B CA 1
ATOM 852 C C . MET B 1 1 ? -5.406 -5.531 13.766 1 93.44 1 MET B C 1
ATOM 854 O O . MET B 1 1 ? -5.336 -6.184 12.719 1 93.44 1 MET B O 1
ATOM 858 N N . ASN B 1 2 ? -6.473 -4.699 14.07 1 96.88 2 ASN B N 1
ATOM 859 C CA . ASN B 1 2 ? -7.496 -4.555 13.039 1 96.88 2 ASN B CA 1
ATOM 860 C C . ASN B 1 2 ? -7.289 -3.285 12.219 1 96.88 2 ASN B C 1
ATOM 862 O O . ASN B 1 2 ? -6.426 -2.465 12.539 1 96.88 2 ASN B O 1
ATOM 866 N N . LEU B 1 3 ? -7.988 -3.146 11.109 1 98.19 3 LEU B N 1
ATOM 867 C CA . LEU B 1 3 ? -7.758 -2.057 10.164 1 98.19 3 LEU B CA 1
ATOM 868 C C . LEU B 1 3 ? -8.102 -0.711 10.797 1 98.19 3 LEU B C 1
ATOM 870 O O . LEU B 1 3 ? -7.473 0.303 10.484 1 98.19 3 LEU B O 1
ATOM 874 N N . GLN B 1 4 ? -9.07 -0.703 11.688 1 97.81 4 GLN B N 1
ATOM 875 C CA . GLN B 1 4 ? -9.406 0.54 12.367 1 97.81 4 GLN B CA 1
ATOM 876 C C . GLN B 1 4 ? -8.25 1.03 13.227 1 97.81 4 GLN B C 1
ATOM 878 O O . GLN B 1 4 ? -7.996 2.234 13.312 1 97.81 4 GLN B O 1
ATOM 883 N N . ASP B 1 5 ? -7.582 0.122 13.875 1 97.81 5 ASP B N 1
ATOM 884 C CA . ASP B 1 5 ? -6.371 0.463 14.617 1 97.81 5 ASP B CA 1
ATOM 885 C C . ASP B 1 5 ? -5.312 1.057 13.695 1 97.81 5 ASP B C 1
ATOM 887 O O . ASP B 1 5 ? -4.641 2.025 14.055 1 97.81 5 ASP B O 1
ATOM 891 N N . VAL B 1 6 ? -5.082 0.449 12.555 1 98.5 6 VAL B N 1
ATOM 892 C CA . VAL B 1 6 ? -4.117 0.92 11.562 1 98.5 6 VAL B CA 1
ATOM 893 C C . VAL B 1 6 ? -4.453 2.354 11.156 1 98.5 6 VAL B C 1
ATOM 895 O O . VAL B 1 6 ? -3.568 3.213 11.109 1 98.5 6 VAL B O 1
ATOM 898 N N . ILE B 1 7 ? -5.719 2.576 10.898 1 98.75 7 ILE B N 1
ATOM 899 C CA . ILE B 1 7 ? -6.18 3.891 10.469 1 98.75 7 ILE B CA 1
ATOM 900 C C . ILE B 1 7 ? -5.887 4.922 11.555 1 98.75 7 ILE B C 1
ATOM 902 O O . ILE B 1 7 ? -5.285 5.965 11.281 1 98.75 7 ILE B O 1
ATOM 906 N N . GLU B 1 8 ? -6.297 4.641 12.742 1 98.38 8 GLU B N 1
ATOM 907 C CA . GLU B 1 8 ? -6.152 5.582 13.852 1 98.38 8 GLU B CA 1
ATOM 908 C C . GLU B 1 8 ? -4.688 5.918 14.102 1 98.38 8 GLU B C 1
ATOM 910 O O . GLU B 1 8 ? -4.332 7.086 14.266 1 98.38 8 GLU B O 1
ATOM 915 N N . GLN B 1 9 ? -3.885 4.926 14.164 1 98.44 9 GLN B N 1
ATOM 916 C CA . GLN B 1 9 ? -2.463 5.152 14.391 1 98.44 9 GLN B CA 1
ATOM 917 C C . GLN B 1 9 ? -1.825 5.895 13.219 1 98.44 9 GLN B C 1
ATOM 919 O O . GLN B 1 9 ? -0.949 6.738 13.422 1 98.44 9 GLN B O 1
ATOM 924 N N . SER B 1 10 ? -2.209 5.598 12 1 98.75 10 SER B N 1
ATOM 925 C CA . SER B 1 10 ? -1.68 6.266 10.82 1 98.75 10 SER B CA 1
ATOM 926 C C . SER B 1 10 ? -2.008 7.754 10.828 1 98.75 10 SER B C 1
ATOM 928 O O . SER B 1 10 ? -1.149 8.586 10.531 1 98.75 10 SER B O 1
ATOM 930 N N . LEU B 1 11 ? -3.262 8.023 11.203 1 98.5 11 LEU B N 1
ATOM 931 C CA . LEU B 1 11 ? -3.686 9.422 11.219 1 98.5 11 LEU B CA 1
ATOM 932 C C . LEU B 1 11 ? -2.998 10.18 12.352 1 98.5 11 LEU B C 1
ATOM 934 O O . LEU B 1 11 ? -2.691 11.367 12.203 1 98.5 11 LEU B O 1
ATOM 938 N N . ASP B 1 12 ? -2.795 9.508 13.438 1 98.12 12 ASP B N 1
ATOM 939 C CA . ASP B 1 12 ? -2.043 10.125 14.531 1 98.12 12 ASP B CA 1
ATOM 940 C C . ASP B 1 12 ? -0.629 10.492 14.086 1 98.12 12 ASP B C 1
ATOM 942 O O . ASP B 1 12 ? -0.147 11.586 14.375 1 98.12 12 ASP B O 1
ATOM 946 N N . ILE B 1 13 ? 0.021 9.602 13.461 1 98.38 13 ILE B N 1
ATOM 947 C CA . ILE B 1 13 ? 1.377 9.828 12.969 1 98.38 13 ILE B CA 1
ATOM 948 C C . ILE B 1 13 ? 1.379 10.961 11.953 1 98.38 13 ILE B C 1
ATOM 950 O O . ILE B 1 13 ? 2.246 11.836 11.992 1 98.38 13 ILE B O 1
ATOM 954 N N . ARG B 1 14 ? 0.424 10.953 11.016 1 98.44 14 ARG B N 1
ATOM 955 C CA . ARG B 1 14 ? 0.386 11.992 9.992 1 98.44 14 ARG B CA 1
ATOM 956 C C . ARG B 1 14 ? 0.168 13.367 10.617 1 98.44 14 ARG B C 1
ATOM 958 O O . ARG B 1 14 ? 0.739 14.359 10.164 1 98.44 14 ARG B O 1
ATOM 965 N N . ALA B 1 15 ? -0.711 13.422 11.672 1 97.31 15 ALA B N 1
ATOM 966 C CA . ALA B 1 15 ? -0.952 14.68 12.375 1 97.31 15 ALA B CA 1
ATOM 967 C C . ALA B 1 15 ? 0.341 15.227 12.969 1 97.31 15 ALA B C 1
ATOM 969 O O . ALA B 1 15 ? 0.572 16.438 12.945 1 97.31 15 ALA B O 1
ATOM 970 N N . LYS B 1 16 ? 1.143 14.336 13.508 1 96.88 16 LYS B N 1
ATOM 971 C CA . LYS B 1 16 ? 2.43 14.758 14.055 1 96.88 16 LYS B CA 1
ATOM 972 C C . LYS B 1 16 ? 3.336 15.312 12.961 1 96.88 16 LYS B C 1
ATOM 974 O O . LYS B 1 16 ? 4.012 16.328 13.164 1 96.88 16 LYS B O 1
ATOM 979 N N . TYR B 1 17 ? 3.398 14.719 11.781 1 96.81 17 TYR B N 1
ATOM 980 C CA . TYR B 1 17 ? 4.176 15.219 10.648 1 96.81 17 TYR B CA 1
ATOM 981 C C . TYR B 1 17 ? 3.645 16.562 10.18 1 96.81 17 TYR B C 1
ATOM 983 O O . TYR B 1 17 ? 4.422 17.453 9.812 1 96.81 17 TYR B O 1
ATOM 991 N N . HIS B 1 18 ? 2.281 16.688 10.18 1 95.81 18 HIS B N 1
ATOM 992 C CA . HIS B 1 18 ? 1.691 17.969 9.797 1 95.81 18 HIS B CA 1
ATOM 993 C C . HIS B 1 18 ? 2.127 19.078 10.75 1 95.81 18 HIS B C 1
ATOM 995 O O . HIS B 1 18 ? 2.402 20.188 10.32 1 95.81 18 HIS B O 1
ATOM 1001 N N . ASN B 1 19 ? 2.131 18.766 12.008 1 95.12 19 ASN B N 1
ATOM 1002 C CA . ASN B 1 19 ? 2.609 19.734 12.984 1 95.12 19 ASN B CA 1
ATOM 1003 C C . ASN B 1 19 ? 4.051 20.156 12.695 1 95.12 19 ASN B C 1
ATOM 1005 O O . ASN B 1 19 ? 4.379 21.344 12.75 1 95.12 19 ASN B O 1
ATOM 1009 N N . LEU B 1 20 ? 4.863 19.156 12.414 1 94.44 20 LEU B N 1
ATOM 1010 C CA . LEU B 1 20 ? 6.254 19.438 12.086 1 94.44 20 LEU B CA 1
ATOM 1011 C C . LEU B 1 20 ? 6.355 20.281 10.812 1 94.44 20 LEU B C 1
ATOM 1013 O O . LEU B 1 20 ? 7.184 21.188 10.727 1 94.44 20 LEU B O 1
ATOM 1017 N N . GLU B 1 21 ? 5.57 19.938 9.766 1 94.69 21 GLU B N 1
ATOM 1018 C CA . GLU B 1 21 ? 5.547 20.688 8.5 1 94.69 21 GLU B CA 1
ATOM 1019 C C . GLU B 1 21 ? 5.168 22.141 8.727 1 94.69 21 GLU B C 1
ATOM 1021 O O . GLU B 1 21 ? 5.746 23.047 8.109 1 94.69 21 GLU B O 1
ATOM 1026 N N . GLU B 1 22 ? 4.223 22.375 9.578 1 93.19 22 GLU B N 1
ATOM 1027 C CA . GLU B 1 22 ? 3.777 23.734 9.883 1 93.19 22 GLU B CA 1
ATOM 1028 C C . GLU 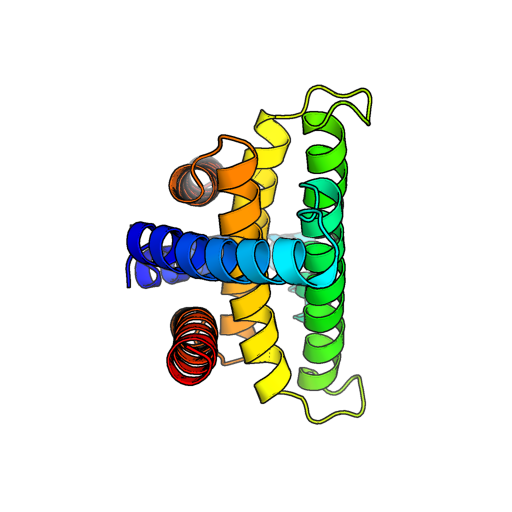B 1 22 ? 4.863 24.516 10.617 1 93.19 22 GLU B C 1
ATOM 1030 O O . GLU B 1 22 ? 5.07 25.703 10.344 1 93.19 22 GLU B O 1
ATOM 1035 N N . ILE B 1 23 ? 5.562 23.891 11.516 1 92.06 23 ILE B N 1
ATOM 1036 C CA . ILE B 1 23 ? 6.602 24.531 12.312 1 92.06 23 ILE B CA 1
ATOM 1037 C C . ILE B 1 23 ? 7.797 24.875 11.43 1 92.06 23 ILE B C 1
ATOM 1039 O O . ILE B 1 23 ? 8.344 25.984 11.523 1 92.06 23 ILE B O 1
ATOM 1043 N N . HIS B 1 24 ? 8.117 24.047 10.508 1 91.62 24 HIS B N 1
ATOM 1044 C CA . HIS B 1 24 ? 9.359 24.219 9.758 1 91.62 24 HIS B CA 1
ATOM 1045 C C . HIS B 1 24 ? 9.109 24.906 8.422 1 91.62 24 HIS B C 1
ATOM 1047 O O . HIS B 1 24 ? 9.992 25.578 7.891 1 91.62 24 HIS B O 1
ATOM 1053 N N . HIS B 1 25 ? 7.969 24.719 7.797 1 90.25 25 HIS B N 1
ATOM 1054 C CA . HIS B 1 25 ? 7.758 25.188 6.434 1 90.25 25 HIS B CA 1
ATOM 1055 C C . HIS B 1 25 ? 6.562 26.141 6.363 1 90.25 25 HIS B C 1
ATOM 1057 O O . HIS B 1 25 ? 6.258 26.672 5.297 1 90.25 25 HIS B O 1
ATOM 1063 N N . ASP B 1 26 ? 5.84 26.234 7.441 1 90.88 26 ASP B N 1
ATOM 1064 C CA . ASP B 1 26 ? 4.695 27.141 7.574 1 90.88 26 ASP B CA 1
ATOM 1065 C C . ASP B 1 26 ? 3.539 26.688 6.684 1 90.88 26 ASP B C 1
ATOM 1067 O O . ASP B 1 26 ? 2.748 27.5 6.219 1 90.88 26 ASP B O 1
ATOM 1071 N N . SER B 1 27 ? 3.686 25.438 6.16 1 92.12 27 SER B N 1
ATOM 1072 C CA . SER B 1 27 ? 2.582 24.844 5.418 1 92.12 27 SER B CA 1
ATOM 1073 C C . SER B 1 27 ? 2.588 23.312 5.543 1 92.12 27 SER B C 1
ATOM 1075 O O . SER B 1 27 ? 3.643 22.719 5.73 1 92.12 27 SER B O 1
ATOM 1077 N N . ARG B 1 28 ? 1.377 22.797 5.398 1 93.81 28 ARG B N 1
ATOM 1078 C CA . ARG B 1 28 ? 1.218 21.344 5.383 1 93.81 28 ARG B CA 1
ATOM 1079 C C . ARG B 1 28 ? 1.294 20.797 3.961 1 93.81 28 ARG B C 1
ATOM 1081 O O . ARG B 1 28 ? 0.86 21.453 3.014 1 93.81 28 ARG B O 1
ATOM 1088 N N . TRP B 1 29 ? 1.9 19.562 3.844 1 95.62 29 TRP B N 1
ATOM 1089 C CA . TRP B 1 29 ? 1.896 18.906 2.541 1 95.62 29 TRP B CA 1
ATOM 1090 C C . TRP B 1 29 ? 0.472 18.75 2.021 1 95.62 29 TRP B C 1
ATOM 1092 O O . TRP B 1 29 ? -0.441 18.422 2.785 1 95.62 29 TRP B O 1
ATOM 1102 N N . SER B 1 30 ? 0.34 19.016 0.754 1 96.25 30 SER B N 1
ATOM 1103 C CA . SER B 1 30 ? -0.928 18.75 0.08 1 96.25 30 SER B CA 1
ATOM 1104 C C . SER B 1 30 ? -1.159 17.25 -0.098 1 96.25 30 SER B C 1
ATOM 1106 O O . SER B 1 30 ? -0.256 16.453 0.136 1 96.25 30 SER B O 1
ATOM 1108 N N . VAL B 1 31 ? -2.352 16.906 -0.455 1 97 31 VAL B N 1
ATOM 1109 C CA . VAL B 1 31 ? -2.668 15.516 -0.76 1 97 31 VAL B CA 1
ATOM 1110 C C . VAL B 1 31 ? -1.785 15.016 -1.903 1 97 31 VAL B C 1
ATOM 1112 O O . VAL B 1 31 ? -1.332 13.875 -1.896 1 97 31 VAL B O 1
ATOM 1115 N N . GLU B 1 32 ? -1.523 15.891 -2.885 1 96.25 32 GLU B N 1
ATOM 1116 C CA . GLU B 1 32 ? -0.669 15.531 -4.012 1 96.25 32 GLU B CA 1
ATOM 1117 C C . GLU B 1 32 ? 0.762 15.258 -3.559 1 96.25 32 GLU B C 1
ATOM 1119 O O . GLU B 1 32 ? 1.427 14.367 -4.082 1 96.25 32 GLU B O 1
ATOM 1124 N N . GLU B 1 33 ? 1.199 16.031 -2.656 1 97.25 33 GLU B N 1
ATOM 1125 C CA . GLU B 1 33 ? 2.535 15.805 -2.113 1 97.25 33 GLU B CA 1
ATOM 1126 C C . GLU B 1 33 ? 2.6 14.5 -1.32 1 97.25 33 GLU B C 1
ATOM 1128 O O . GLU B 1 33 ? 3.602 13.781 -1.369 1 97.25 33 GLU B O 1
ATOM 1133 N N . ASP B 1 34 ? 1.543 14.195 -0.565 1 98.44 34 ASP B N 1
ATOM 1134 C CA . ASP B 1 34 ? 1.456 12.891 0.094 1 98.44 34 ASP B CA 1
ATOM 1135 C C . ASP B 1 34 ? 1.521 11.758 -0.922 1 98.44 34 ASP B C 1
ATOM 1137 O O . ASP B 1 34 ? 2.209 10.758 -0.7 1 98.44 34 ASP B O 1
ATOM 1141 N N . ALA B 1 35 ? 0.792 11.945 -2.021 1 98.25 35 ALA B N 1
ATOM 1142 C CA . ALA B 1 35 ? 0.779 10.922 -3.064 1 98.25 35 ALA B CA 1
ATOM 1143 C C . ALA B 1 35 ? 2.166 10.742 -3.672 1 98.25 35 ALA B C 1
ATOM 1145 O O . ALA B 1 35 ? 2.576 9.617 -3.973 1 98.25 35 ALA B O 1
ATOM 1146 N N . LEU B 1 36 ? 2.818 11.812 -3.869 1 98.44 36 LEU B N 1
ATOM 1147 C CA . LEU B 1 36 ? 4.176 11.742 -4.398 1 98.44 36 LEU B CA 1
ATOM 1148 C C . LEU B 1 36 ? 5.09 10.977 -3.449 1 98.44 36 LEU B C 1
ATOM 1150 O O . LEU B 1 36 ? 5.914 10.172 -3.889 1 98.44 36 LEU B O 1
ATOM 1154 N N . ALA B 1 37 ? 5.02 11.281 -2.186 1 98.69 37 ALA B N 1
ATOM 1155 C CA . ALA B 1 37 ? 5.812 10.555 -1.195 1 98.69 37 ALA B CA 1
ATOM 1156 C C . ALA B 1 37 ? 5.473 9.07 -1.199 1 98.69 37 ALA B C 1
ATOM 1158 O O . ALA B 1 37 ? 6.363 8.227 -1.124 1 98.69 37 ALA B O 1
ATOM 1159 N N . PHE B 1 38 ? 4.199 8.742 -1.291 1 98.88 38 PHE B N 1
ATOM 1160 C CA . PHE B 1 38 ? 3.773 7.352 -1.408 1 98.88 38 PHE B CA 1
ATOM 1161 C C . PHE B 1 38 ? 4.43 6.684 -2.609 1 98.88 38 PHE B C 1
ATOM 1163 O O . PHE B 1 38 ? 4.965 5.578 -2.496 1 98.88 38 PHE B O 1
ATOM 1170 N N . LEU B 1 39 ? 4.414 7.328 -3.729 1 98.88 39 LEU B N 1
ATOM 1171 C CA . LEU B 1 39 ? 4.961 6.762 -4.957 1 98.88 39 LEU B CA 1
ATOM 1172 C C . LEU B 1 39 ? 6.469 6.551 -4.832 1 98.88 39 LEU B C 1
ATOM 1174 O O . LEU B 1 39 ? 7.012 5.59 -5.383 1 98.88 39 LEU B O 1
ATOM 1178 N N . THR B 1 40 ? 7.105 7.457 -4.148 1 98.69 40 THR B N 1
ATOM 1179 C CA . THR B 1 40 ? 8.531 7.293 -3.904 1 98.69 40 THR B CA 1
ATOM 1180 C C . THR B 1 40 ? 8.805 6.023 -3.102 1 98.69 40 THR B C 1
ATOM 1182 O O . THR B 1 40 ? 9.68 5.23 -3.455 1 98.69 40 THR B O 1
ATOM 1185 N N . ASP B 1 41 ? 8.047 5.82 -2.037 1 98.62 41 ASP B N 1
ATOM 1186 C CA . ASP B 1 41 ? 8.234 4.648 -1.187 1 98.62 41 ASP B CA 1
ATOM 1187 C C . ASP B 1 41 ? 7.797 3.375 -1.906 1 98.62 41 ASP B C 1
ATOM 1189 O O . ASP B 1 41 ? 8.375 2.307 -1.692 1 98.62 41 ASP B O 1
ATOM 1193 N N . ALA B 1 42 ? 6.75 3.449 -2.734 1 98.75 42 ALA B N 1
ATOM 1194 C CA . ALA B 1 42 ? 6.367 2.305 -3.561 1 98.75 42 ALA B CA 1
ATOM 1195 C C . ALA B 1 42 ? 7.512 1.886 -4.48 1 98.75 42 ALA B C 1
ATOM 1197 O O . ALA B 1 42 ? 7.766 0.692 -4.66 1 98.75 42 ALA B O 1
ATOM 1198 N N . GLY B 1 43 ? 8.141 2.883 -5.098 1 97.75 43 GLY B N 1
ATOM 1199 C CA . GLY B 1 43 ? 9.32 2.582 -5.898 1 97.75 43 GLY B CA 1
ATOM 1200 C C . GLY B 1 43 ? 10.383 1.821 -5.133 1 97.75 43 GLY B C 1
ATOM 1201 O O . GLY B 1 43 ? 11 0.898 -5.668 1 97.75 43 GLY B O 1
ATOM 1202 N N . LEU B 1 44 ? 10.586 2.166 -3.906 1 97.19 44 LEU B N 1
ATOM 1203 C CA . LEU B 1 44 ? 11.578 1.496 -3.072 1 97.19 44 LEU B CA 1
ATOM 1204 C C . LEU B 1 44 ? 11.148 0.066 -2.76 1 97.19 44 LEU B C 1
ATOM 1206 O O . LEU B 1 44 ? 11.992 -0.834 -2.674 1 97.19 44 LEU B O 1
ATOM 1210 N N . VAL B 1 45 ? 9.844 -0.176 -2.58 1 97.69 45 VAL B N 1
ATOM 1211 C CA . VAL B 1 45 ? 9.375 -1.548 -2.432 1 97.69 45 VAL B CA 1
ATOM 1212 C C . VAL B 1 45 ? 9.781 -2.373 -3.648 1 97.69 45 VAL B C 1
ATOM 1214 O O . VAL B 1 45 ? 10.273 -3.496 -3.51 1 97.69 45 VAL B O 1
ATOM 1217 N N . GLY B 1 46 ? 9.594 -1.792 -4.863 1 96.5 46 GLY B N 1
ATOM 1218 C CA . GLY B 1 46 ? 10.016 -2.477 -6.078 1 96.5 46 GLY B CA 1
ATOM 1219 C C . GLY B 1 46 ? 11.5 -2.781 -6.105 1 96.5 46 GLY B C 1
ATOM 1220 O O . GLY B 1 46 ? 11.906 -3.902 -6.426 1 96.5 46 GLY B O 1
ATOM 1221 N N . ARG B 1 47 ? 12.266 -1.8 -5.766 1 95.44 47 ARG B N 1
ATOM 1222 C CA . ARG B 1 47 ? 13.719 -1.945 -5.781 1 95.44 47 ARG B CA 1
ATOM 1223 C C . ARG B 1 47 ? 14.172 -3.014 -4.793 1 95.44 47 ARG B C 1
ATOM 1225 O O . ARG B 1 47 ? 15.016 -3.855 -5.121 1 95.44 47 ARG B O 1
ATOM 1232 N N . TYR B 1 48 ? 13.633 -2.994 -3.586 1 95.69 48 TYR B N 1
ATOM 1233 C CA . TYR B 1 48 ? 14.07 -3.928 -2.555 1 95.69 48 TYR B CA 1
ATOM 1234 C C . TYR B 1 48 ? 13.531 -5.328 -2.822 1 95.69 48 TYR B C 1
ATOM 1236 O O . TYR B 1 48 ? 14.156 -6.324 -2.445 1 95.69 48 TYR B O 1
ATOM 1244 N N . ALA B 1 49 ? 12.398 -5.41 -3.533 1 94.94 49 ALA B N 1
ATOM 1245 C CA . ALA B 1 49 ? 11.938 -6.715 -3.996 1 94.94 49 ALA B CA 1
ATOM 1246 C C . ALA B 1 49 ? 12.938 -7.34 -4.965 1 94.94 49 ALA B C 1
ATOM 1248 O O . ALA B 1 49 ? 13.219 -8.539 -4.887 1 94.94 49 ALA B O 1
ATOM 1249 N N . MET B 1 50 ? 13.445 -6.508 -5.844 1 94 50 MET B N 1
ATOM 1250 C CA . MET B 1 50 ? 14.453 -6.996 -6.773 1 94 50 MET B CA 1
ATOM 1251 C C . MET B 1 50 ? 15.695 -7.48 -6.023 1 94 50 MET B C 1
ATOM 1253 O O . MET B 1 50 ? 16.297 -8.492 -6.395 1 94 50 MET B O 1
ATOM 1257 N N . SER B 1 51 ? 16.016 -6.73 -5.012 1 92.88 51 SER B N 1
ATOM 1258 C CA . SER B 1 51 ? 17.156 -7.121 -4.195 1 92.88 51 SER B CA 1
ATOM 1259 C C . SER B 1 51 ? 16.906 -8.461 -3.504 1 92.88 51 SER B C 1
ATOM 1261 O O . SER B 1 51 ? 17.781 -9.328 -3.494 1 92.88 51 SER B O 1
ATOM 1263 N N . GLN B 1 52 ? 15.789 -8.625 -2.938 1 90.56 52 GLN B N 1
ATOM 1264 C CA . GLN B 1 52 ? 15.422 -9.852 -2.227 1 90.56 52 GLN B CA 1
ATOM 1265 C C . GLN B 1 52 ? 15.414 -11.055 -3.164 1 90.56 52 GLN B C 1
ATOM 1267 O O . GLN B 1 52 ? 15.727 -12.172 -2.752 1 90.56 52 GLN B O 1
ATOM 1272 N N . GLN B 1 53 ? 15.156 -10.82 -4.422 1 91.81 53 GLN B N 1
ATOM 1273 C CA . GLN B 1 53 ? 15.109 -11.891 -5.414 1 91.81 53 GLN B CA 1
ATOM 1274 C C . GLN B 1 53 ? 16.484 -12.109 -6.055 1 91.81 53 GLN B C 1
ATOM 1276 O O . GLN B 1 53 ? 16.625 -12.961 -6.938 1 91.81 53 GLN B O 1
ATOM 1281 N N . GLY B 1 54 ? 17.484 -11.328 -5.578 1 89.31 54 GLY B N 1
ATOM 1282 C CA . GLY B 1 54 ? 18.859 -11.547 -6.004 1 89.31 54 GLY B CA 1
ATOM 1283 C C . GLY B 1 54 ? 19.188 -10.883 -7.328 1 89.31 54 GLY B C 1
ATOM 1284 O O . GLY B 1 54 ? 20.156 -11.25 -7.988 1 89.31 54 GLY B O 1
ATOM 1285 N N . ARG B 1 55 ? 18.375 -9.977 -7.742 1 87.94 55 ARG B N 1
ATOM 1286 C CA . ARG B 1 55 ? 18.562 -9.344 -9.039 1 87.94 55 ARG B CA 1
ATOM 1287 C C . ARG B 1 55 ? 19.156 -7.945 -8.883 1 87.94 55 ARG B C 1
ATOM 1289 O O . ARG B 1 55 ? 19.438 -7.27 -9.875 1 87.94 55 ARG B O 1
ATOM 1296 N N . TRP B 1 56 ? 19.328 -7.555 -7.652 1 81.31 56 TRP B N 1
ATOM 1297 C CA . TRP B 1 56 ? 19.906 -6.262 -7.289 1 81.31 56 TRP B CA 1
ATOM 1298 C C . TRP B 1 56 ? 20.844 -6.402 -6.102 1 81.31 56 TRP B C 1
ATOM 1300 O O . TRP B 1 56 ? 20.547 -7.113 -5.141 1 81.31 56 TRP B O 1
ATOM 1310 N N . PRO B 1 57 ? 22.078 -5.957 -6.25 1 81.31 57 PRO B N 1
ATOM 1311 C CA . PRO B 1 57 ? 23.094 -6.137 -5.215 1 81.31 57 PRO B CA 1
ATOM 1312 C C . PRO B 1 57 ? 22.844 -5.277 -3.98 1 81.31 57 PRO B C 1
ATOM 1314 O O . PRO B 1 57 ? 23.375 -4.172 -3.867 1 81.31 57 PRO B O 1
ATOM 1317 N N . SER B 1 58 ? 21.984 -5.777 -3.141 1 74.06 58 SER B N 1
ATOM 1318 C CA . SER B 1 58 ? 21.766 -5.051 -1.895 1 74.06 58 SER B CA 1
ATOM 1319 C C . SER B 1 58 ? 21.156 -5.949 -0.827 1 74.06 58 SER B C 1
ATOM 1321 O O . SER B 1 58 ? 20.516 -6.949 -1.146 1 74.06 58 SER B O 1
ATOM 1323 N N . GLU B 1 59 ? 21.641 -5.695 0.333 1 65.75 59 GLU B N 1
ATOM 1324 C CA . GLU B 1 59 ? 20.969 -6.32 1.463 1 65.75 59 GLU B CA 1
ATOM 1325 C C . GLU B 1 59 ? 19.953 -5.371 2.092 1 65.75 59 GLU B C 1
ATOM 1327 O O . GLU B 1 59 ? 20.328 -4.324 2.629 1 65.75 59 GLU B O 1
ATOM 1332 N N . ALA B 1 60 ? 18.734 -5.602 1.617 1 75.19 60 ALA B N 1
ATOM 1333 C CA . ALA B 1 60 ? 17.828 -4.574 2.135 1 75.19 60 ALA B CA 1
ATOM 1334 C C . ALA B 1 60 ? 16.5 -5.184 2.57 1 75.19 60 ALA B C 1
ATOM 1336 O O . ALA B 1 60 ? 15.445 -4.578 2.385 1 75.19 60 ALA B O 1
ATOM 1337 N N . ALA B 1 61 ? 16.734 -6.438 3.215 1 75.06 61 ALA B N 1
ATOM 1338 C CA . ALA B 1 61 ? 15.508 -7.102 3.619 1 75.06 61 ALA B CA 1
ATOM 1339 C C . ALA B 1 61 ? 14.75 -6.27 4.648 1 75.06 61 ALA B C 1
ATOM 1341 O O . ALA B 1 61 ? 13.523 -6.113 4.555 1 75.06 61 ALA B O 1
ATOM 1342 N N . ASP B 1 62 ? 15.445 -5.824 5.652 1 87.44 62 ASP B N 1
ATOM 1343 C CA . ASP B 1 62 ? 14.828 -5 6.688 1 87.44 62 ASP B CA 1
ATOM 1344 C C . ASP B 1 62 ? 14.219 -3.734 6.09 1 87.44 62 ASP B C 1
ATOM 1346 O O . ASP B 1 62 ? 13.164 -3.275 6.539 1 87.44 62 ASP B O 1
ATOM 1350 N N . GLU B 1 63 ? 14.883 -3.244 5.133 1 94 63 GLU B N 1
ATOM 1351 C CA . GLU B 1 63 ? 14.367 -2.051 4.469 1 94 63 GLU B CA 1
ATOM 1352 C C . GLU B 1 63 ? 13.07 -2.357 3.715 1 94 63 GLU B C 1
ATOM 1354 O O . GLU B 1 63 ? 12.141 -1.551 3.715 1 94 63 GLU B O 1
ATOM 1359 N N . LEU B 1 64 ? 13.039 -3.57 3.141 1 96.94 64 LEU B N 1
ATOM 1360 C CA . LEU B 1 64 ? 11.844 -3.98 2.412 1 96.94 64 LEU B CA 1
ATOM 1361 C C . LEU B 1 64 ? 10.633 -4.039 3.342 1 96.94 64 LEU B C 1
ATOM 1363 O O . LEU B 1 64 ? 9.57 -3.496 3.021 1 96.94 64 LEU B O 1
ATOM 1367 N N . ALA B 1 65 ? 10.836 -4.684 4.484 1 97.88 65 ALA B N 1
ATOM 1368 C CA . ALA B 1 65 ? 9.75 -4.801 5.457 1 97.88 65 ALA B CA 1
ATOM 1369 C C . ALA B 1 65 ? 9.242 -3.428 5.883 1 97.88 65 ALA B C 1
ATOM 1371 O O . ALA B 1 65 ? 8.031 -3.203 5.973 1 97.88 65 ALA B O 1
ATOM 1372 N N . PHE B 1 66 ? 10.172 -2.568 6.117 1 98.12 66 PHE B N 1
ATOM 1373 C CA . PHE B 1 66 ? 9.836 -1.223 6.57 1 98.12 66 PHE B CA 1
ATOM 1374 C C . PHE B 1 66 ? 9.078 -0.463 5.492 1 98.12 66 PHE B C 1
ATOM 1376 O O . PHE B 1 66 ? 8.109 0.247 5.789 1 98.12 66 PHE B O 1
ATOM 1383 N N . LYS B 1 67 ? 9.477 -0.589 4.262 1 98.56 67 LYS B N 1
ATOM 1384 C CA . LYS B 1 67 ? 8.836 0.145 3.176 1 98.56 67 LYS B CA 1
ATOM 1385 C C . LYS B 1 67 ? 7.441 -0.407 2.887 1 98.56 67 LYS B C 1
ATOM 1387 O O . LYS B 1 67 ? 6.535 0.343 2.516 1 98.56 67 LYS B O 1
ATOM 1392 N N . ILE B 1 68 ? 7.242 -1.688 3.088 1 98.81 68 ILE B N 1
ATOM 1393 C CA . ILE B 1 68 ? 5.906 -2.26 2.955 1 98.81 68 ILE B CA 1
ATOM 1394 C C . ILE B 1 68 ? 4.977 -1.648 4 1 98.81 68 ILE B C 1
ATOM 1396 O O . ILE B 1 68 ? 3.865 -1.226 3.678 1 98.81 68 ILE B O 1
ATOM 1400 N N . GLY B 1 69 ? 5.445 -1.609 5.262 1 98.88 69 GLY B N 1
ATOM 1401 C CA . GLY B 1 69 ? 4.676 -0.953 6.305 1 98.88 69 GLY B CA 1
ATOM 1402 C C . GLY B 1 69 ? 4.395 0.508 6.008 1 98.88 69 GLY B C 1
ATOM 1403 O O . GLY B 1 69 ? 3.268 0.978 6.188 1 98.88 69 GLY B O 1
ATOM 1404 N N . GLU B 1 70 ? 5.379 1.209 5.504 1 98.94 70 GLU B N 1
ATOM 1405 C CA . GLU B 1 70 ? 5.254 2.633 5.211 1 98.94 70 GLU B CA 1
ATOM 1406 C C . GLU B 1 70 ? 4.281 2.879 4.062 1 98.94 70 GLU B C 1
ATOM 1408 O O . GLU B 1 70 ? 3.533 3.859 4.074 1 98.94 70 GLU B O 1
ATOM 1413 N N . CYS B 1 71 ? 4.328 2.039 3.082 1 98.94 71 CYS B N 1
ATOM 1414 C CA . CYS B 1 71 ? 3.375 2.176 1.987 1 98.94 71 CYS B CA 1
ATOM 1415 C C . CYS B 1 71 ? 1.947 1.971 2.48 1 98.94 71 CYS B C 1
ATOM 1417 O O . CYS B 1 71 ? 1.028 2.664 2.039 1 98.94 71 CYS B O 1
ATOM 1419 N N . THR B 1 72 ? 1.755 1.036 3.338 1 98.94 72 THR B N 1
ATOM 1420 C CA . THR B 1 72 ? 0.429 0.818 3.908 1 98.94 72 THR B CA 1
ATOM 1421 C C . THR B 1 72 ? -0.032 2.047 4.688 1 98.94 72 THR B C 1
ATOM 1423 O O . THR B 1 72 ? -1.188 2.461 4.578 1 98.94 72 THR B O 1
ATOM 1426 N N . TRP B 1 73 ? 0.915 2.625 5.418 1 98.94 73 TRP B N 1
ATOM 1427 C CA . TRP B 1 73 ? 0.647 3.859 6.148 1 98.94 73 TRP B CA 1
ATOM 1428 C C . TRP B 1 73 ? 0.214 4.973 5.195 1 98.94 73 TRP B C 1
ATOM 1430 O O . TRP B 1 73 ? -0.759 5.68 5.461 1 98.94 73 TRP B O 1
ATOM 1440 N N . TRP B 1 74 ? 0.858 5.113 4.09 1 98.94 74 TRP B N 1
ATOM 1441 C CA . TRP B 1 74 ? 0.525 6.133 3.102 1 98.94 74 TRP B CA 1
ATOM 1442 C C . TRP B 1 74 ? -0.869 5.902 2.527 1 98.94 74 TRP B C 1
ATOM 1444 O O . TRP B 1 74 ? -1.631 6.848 2.326 1 98.94 74 TRP B O 1
ATOM 1454 N N . LEU B 1 75 ? -1.166 4.656 2.225 1 98.94 75 LEU B N 1
ATOM 1455 C CA . LEU B 1 75 ? -2.465 4.344 1.638 1 98.94 75 LEU B CA 1
ATOM 1456 C C . LEU B 1 75 ? -3.594 4.684 2.604 1 98.94 75 LEU B C 1
ATOM 1458 O O . LEU B 1 75 ? -4.629 5.215 2.193 1 98.94 75 LEU B O 1
ATOM 1462 N N . ALA B 1 76 ? -3.412 4.402 3.889 1 98.88 76 ALA B N 1
ATOM 1463 C CA . ALA B 1 76 ? -4.406 4.758 4.898 1 98.88 76 ALA B CA 1
ATOM 1464 C C . ALA B 1 76 ? -4.57 6.27 4.996 1 98.88 76 ALA B C 1
ATOM 1466 O O . ALA B 1 76 ? -5.691 6.777 5.023 1 98.88 76 ALA B O 1
ATOM 1467 N N . VAL B 1 77 ? -3.484 7.02 5.023 1 98.88 77 VAL B N 1
ATOM 1468 C CA . VAL B 1 77 ? -3.492 8.477 5.141 1 98.88 77 VAL B CA 1
ATOM 1469 C C . VAL B 1 77 ? -4.18 9.086 3.924 1 98.88 77 VAL B C 1
ATOM 1471 O O . VAL B 1 77 ? -5.051 9.953 4.062 1 98.88 77 VAL B O 1
ATOM 1474 N N . LEU B 1 78 ? -3.783 8.578 2.742 1 98.69 78 LEU B N 1
ATOM 1475 C CA . LEU B 1 78 ? -4.348 9.109 1.51 1 98.69 78 LEU B CA 1
ATOM 1476 C C . LEU B 1 78 ? -5.852 8.867 1.448 1 98.69 78 LEU B C 1
ATOM 1478 O O . LEU B 1 78 ? -6.621 9.766 1.105 1 98.69 78 LEU B O 1
ATOM 1482 N N . ALA B 1 79 ? -6.266 7.641 1.773 1 98.44 79 ALA B N 1
ATOM 1483 C CA . ALA B 1 79 ? -7.695 7.332 1.755 1 98.44 79 ALA B CA 1
ATOM 1484 C C . ALA B 1 79 ? -8.477 8.297 2.646 1 98.44 79 ALA B C 1
ATOM 1486 O O . ALA B 1 79 ? -9.43 8.938 2.195 1 98.44 79 ALA B O 1
ATOM 1487 N N . GLU B 1 80 ? -8 8.484 3.859 1 98.31 80 GLU B N 1
ATOM 1488 C CA . GLU B 1 80 ? -8.727 9.273 4.848 1 98.31 80 GLU B CA 1
ATOM 1489 C C . GLU B 1 80 ? -8.719 10.758 4.484 1 98.31 80 GLU B C 1
ATOM 1491 O O . GLU B 1 80 ? -9.719 11.453 4.645 1 98.31 80 GLU B O 1
ATOM 1496 N N . ARG B 1 81 ? -7.641 11.227 3.99 1 97.56 81 ARG B N 1
ATOM 1497 C CA . ARG B 1 81 ? -7.535 12.641 3.627 1 97.56 81 ARG B CA 1
ATOM 1498 C C . ARG B 1 81 ? -8.406 12.961 2.414 1 97.56 81 ARG B C 1
ATOM 1500 O O . ARG B 1 81 ? -8.773 14.117 2.193 1 97.56 81 ARG B O 1
ATOM 1507 N N . MET B 1 82 ? -8.719 11.945 1.642 1 96.88 82 MET B N 1
ATOM 1508 C CA . MET B 1 82 ? -9.516 12.164 0.44 1 96.88 82 MET B CA 1
ATOM 1509 C C . MET B 1 82 ? -10.961 11.75 0.663 1 96.88 82 MET B C 1
ATOM 1511 O O . MET B 1 82 ? -11.711 11.562 -0.296 1 96.88 82 MET B O 1
ATOM 1515 N N . GLY B 1 83 ? -11.344 11.508 1.957 1 96.56 83 GLY B N 1
ATOM 1516 C CA . GLY B 1 83 ? -12.734 11.281 2.328 1 96.56 83 GLY B CA 1
ATOM 1517 C C . GLY B 1 83 ? -13.18 9.844 2.109 1 96.56 83 GLY B C 1
ATOM 1518 O O . GLY B 1 83 ? -14.375 9.57 2.018 1 96.56 83 GLY B O 1
ATOM 1519 N N . LEU B 1 84 ? -12.25 9.008 1.981 1 97.62 84 LEU B N 1
ATOM 1520 C CA . LEU B 1 84 ? -12.539 7.582 1.843 1 97.62 84 LEU B CA 1
ATOM 1521 C C . LEU B 1 84 ? -12.25 6.84 3.141 1 97.62 84 LEU B C 1
ATOM 1523 O O . LEU B 1 84 ? -11.477 7.316 3.975 1 97.62 84 LEU B O 1
ATOM 1527 N N . SER B 1 85 ? -12.969 5.719 3.277 1 97.75 85 SER B N 1
ATOM 1528 C CA . SER B 1 85 ? -12.617 4.785 4.344 1 97.75 85 SER B CA 1
ATOM 1529 C C . SER B 1 85 ? -11.594 3.764 3.865 1 97.75 85 SER B C 1
ATOM 1531 O O . SER B 1 85 ? -11.875 2.961 2.973 1 97.75 85 SER B O 1
ATOM 1533 N N . TYR B 1 86 ? -10.438 3.801 4.473 1 98.62 86 TYR B N 1
ATOM 1534 C CA . TYR B 1 86 ? -9.414 2.834 4.098 1 98.62 86 TYR B CA 1
ATOM 1535 C C . TYR B 1 86 ? -9.922 1.407 4.258 1 98.62 86 TYR B C 1
ATOM 1537 O O . TYR B 1 86 ? -9.68 0.555 3.4 1 98.62 86 TYR B O 1
ATOM 1545 N N . GLU B 1 87 ? -10.609 1.176 5.363 1 98.62 87 GLU B N 1
ATOM 1546 C CA . GLU B 1 87 ? -11.156 -0.157 5.602 1 98.62 87 GLU B CA 1
ATOM 1547 C C . GLU B 1 87 ? -12.133 -0.559 4.496 1 98.62 87 GLU B C 1
ATOM 1549 O O . GLU B 1 87 ? -12.094 -1.691 4.012 1 98.62 87 GLU B O 1
ATOM 1554 N N . GLU B 1 88 ? -12.977 0.33 4.102 1 98.19 88 GLU B N 1
ATOM 1555 C CA . GLU B 1 88 ? -13.938 0.025 3.043 1 98.19 88 GLU B CA 1
ATOM 1556 C C . GLU B 1 88 ? -13.234 -0.188 1.705 1 98.19 88 GLU B C 1
ATOM 1558 O O . GLU B 1 88 ? -13.664 -1.007 0.893 1 98.19 88 GLU B O 1
ATOM 1563 N N . CYS B 1 89 ? -12.133 0.555 1.437 1 98.56 89 CYS B N 1
ATOM 1564 C CA . CYS B 1 89 ? -11.352 0.355 0.223 1 98.56 89 CYS B CA 1
ATOM 1565 C C . CYS B 1 89 ? -10.789 -1.062 0.162 1 98.56 89 CYS B C 1
ATOM 1567 O O . CYS B 1 89 ? -10.93 -1.746 -0.854 1 98.56 89 CYS B O 1
ATOM 1569 N N . VAL B 1 90 ? -10.211 -1.5 1.266 1 98.75 90 VAL B N 1
ATOM 1570 C CA . VAL B 1 90 ? -9.578 -2.811 1.324 1 98.75 90 VAL B CA 1
ATOM 1571 C C . VAL B 1 90 ? -10.633 -3.906 1.246 1 98.75 90 VAL B C 1
ATOM 1573 O O . VAL B 1 90 ? -10.531 -4.824 0.429 1 98.75 90 VAL B O 1
ATOM 1576 N N . GLN B 1 91 ? -11.617 -3.764 2.092 1 98.25 91 GLN B N 1
ATOM 1577 C CA . GLN B 1 91 ? -12.68 -4.758 2.115 1 98.25 91 GLN B CA 1
ATOM 1578 C C . GLN B 1 91 ? -13.398 -4.828 0.768 1 98.25 91 GLN B C 1
ATOM 1580 O O . GLN B 1 91 ? -13.734 -5.918 0.299 1 98.25 91 GLN B O 1
ATOM 1585 N N . GLY B 1 92 ? -13.703 -3.686 0.243 1 97.94 92 GLY B N 1
ATOM 1586 C CA . GLY B 1 92 ? -14.375 -3.65 -1.045 1 97.94 92 GLY B CA 1
ATOM 1587 C C . GLY B 1 92 ? -13.625 -4.391 -2.133 1 97.94 92 GLY B C 1
ATOM 1588 O O . GLY B 1 92 ? -14.227 -5.137 -2.912 1 97.94 92 GLY B O 1
ATOM 1589 N N . PHE B 1 93 ? -12.336 -4.133 -2.281 1 98.69 93 PHE B N 1
ATOM 1590 C CA . PHE B 1 93 ? -11.523 -4.828 -3.273 1 98.69 93 PHE B CA 1
ATOM 1591 C C . PHE B 1 93 ? -11.57 -6.336 -3.055 1 98.69 93 PHE B C 1
ATOM 1593 O O . PHE B 1 93 ? -11.789 -7.102 -3.996 1 98.69 93 PHE B O 1
ATOM 1600 N N . LEU B 1 94 ? -11.328 -6.855 -1.843 1 98.5 94 LEU B N 1
ATOM 1601 C CA . LEU B 1 94 ? -11.258 -8.281 -1.531 1 98.5 94 LEU B CA 1
ATOM 1602 C C . LEU B 1 94 ? -12.586 -8.961 -1.822 1 98.5 94 LEU B C 1
ATOM 1604 O O . LEU B 1 94 ? -12.617 -10.047 -2.412 1 98.5 94 LEU B O 1
ATOM 1608 N N . GLU B 1 95 ? -13.633 -8.297 -1.403 1 97.81 95 GLU B N 1
ATOM 1609 C CA . GLU B 1 95 ? -14.953 -8.875 -1.627 1 97.81 95 GLU B CA 1
ATOM 1610 C C . GLU B 1 95 ? -15.266 -8.977 -3.117 1 97.81 95 GLU B C 1
ATOM 1612 O O . GLU B 1 95 ? -15.805 -9.984 -3.578 1 97.81 95 GLU B O 1
ATOM 1617 N N . GLN B 1 96 ? -14.984 -7.945 -3.816 1 97.5 96 GLN B N 1
ATOM 1618 C CA . GLN B 1 96 ? -15.25 -7.945 -5.25 1 97.5 96 GLN B CA 1
ATOM 1619 C C . GLN B 1 96 ? -14.469 -9.047 -5.957 1 97.5 96 GLN B C 1
ATOM 1621 O O . GLN B 1 96 ? -15.008 -9.734 -6.828 1 97.5 96 GLN B O 1
ATOM 1626 N N . LYS B 1 97 ? -13.211 -9.227 -5.629 1 97.69 97 LYS B N 1
ATOM 1627 C CA . LYS B 1 97 ? -12.391 -10.25 -6.273 1 97.69 97 LYS B CA 1
ATOM 1628 C C . LYS B 1 97 ? -12.859 -11.648 -5.891 1 97.69 97 LYS B C 1
ATOM 1630 O O . LYS B 1 97 ? -12.859 -12.562 -6.723 1 97.69 97 LYS B O 1
ATOM 1635 N N . GLN B 1 98 ? -13.242 -11.828 -4.637 1 96.19 98 GLN B N 1
ATOM 1636 C CA . GLN B 1 98 ? -13.766 -13.117 -4.215 1 96.19 98 GLN B CA 1
ATOM 1637 C C . GLN B 1 98 ? -15.047 -13.469 -4.969 1 96.19 98 GLN B C 1
ATOM 1639 O O . GLN B 1 98 ? -15.25 -14.617 -5.359 1 96.19 98 GLN B O 1
ATOM 1644 N N . GLU B 1 99 ? -15.852 -12.484 -5.129 1 95.88 99 GLU B N 1
ATOM 1645 C CA . GLU B 1 99 ? -17.078 -12.695 -5.883 1 95.88 99 GLU B CA 1
ATOM 1646 C C . GLU B 1 99 ? -16.781 -13.031 -7.344 1 95.88 99 GLU B C 1
ATOM 1648 O O . GLU B 1 99 ? -17.453 -13.883 -7.934 1 95.88 99 GLU B O 1
ATOM 1653 N N . GLN B 1 100 ? -15.883 -12.312 -7.922 1 94.25 100 GLN B N 1
ATOM 1654 C CA . GLN B 1 100 ? -15.492 -12.539 -9.312 1 94.25 100 GLN B CA 1
ATOM 1655 C C . GLN B 1 100 ? -14.992 -13.969 -9.508 1 94.25 100 GLN B C 1
ATOM 1657 O O . GLN B 1 100 ? -15.328 -14.625 -10.492 1 94.25 100 GLN B O 1
ATOM 1662 N N . PHE B 1 101 ? -14.266 -14.508 -8.578 1 92.19 101 PHE B N 1
ATOM 1663 C CA . PHE B 1 101 ? -13.711 -15.852 -8.703 1 92.19 101 PHE B CA 1
ATOM 1664 C C . PHE B 1 101 ? -14.734 -16.891 -8.266 1 92.19 101 PHE B C 1
ATOM 1666 O O . PHE B 1 101 ? -14.633 -18.062 -8.656 1 92.19 101 PHE B O 1
ATOM 1673 N N . GLY B 1 102 ? -15.578 -16.516 -7.332 1 85.62 102 GLY B N 1
ATOM 1674 C CA . GLY B 1 102 ? -16.672 -17.422 -7.008 1 85.62 102 GLY B CA 1
ATOM 1675 C C . GLY B 1 102 ? -17.625 -17.641 -8.164 1 85.62 102 GLY B C 1
ATOM 1676 O O . GLY B 1 102 ? -18.172 -18.734 -8.32 1 85.62 102 GLY B O 1
ATOM 1677 N N . GLN B 1 103 ? -17.766 -16.656 -8.914 1 76.62 103 GLN B N 1
ATOM 1678 C CA . GLN B 1 103 ? -18.641 -16.75 -10.078 1 76.62 103 GLN B CA 1
ATOM 1679 C C . GLN B 1 103 ? -17.969 -17.484 -11.227 1 76.62 103 GLN B C 1
ATOM 1681 O O . GLN B 1 103 ? -18.625 -18.125 -12.039 1 76.62 103 GLN B O 1
ATOM 1686 N N . ASP B 1 104 ? -16.656 -17.281 -11.297 1 70.38 104 ASP B N 1
ATOM 1687 C CA . ASP B 1 104 ? -15.906 -17.906 -12.375 1 70.38 104 ASP B CA 1
ATOM 1688 C C . ASP B 1 104 ? -15.656 -19.391 -12.07 1 70.38 104 ASP B C 1
ATOM 1690 O O . ASP B 1 104 ? -15.258 -20.156 -12.953 1 70.38 104 ASP B O 1
ATOM 1694 N N . ALA B 1 105 ? -15.836 -19.812 -10.875 1 55.47 105 ALA B N 1
ATOM 1695 C CA . ALA B 1 105 ? -15.68 -21.219 -10.508 1 55.47 105 ALA B CA 1
ATOM 1696 C C . ALA B 1 105 ? -16.906 -22.031 -10.922 1 55.47 105 ALA B C 1
ATOM 1698 O O . ALA B 1 105 ? -18.031 -21.547 -10.867 1 55.47 105 ALA B O 1
#

Sequence (210 aa):
MNLQDVIEQSLDIRAKYHNLEEIHHDSRWSVEEDALAFLTDAGLVGRYAMSQQGRWPSEAADELAFKIGECTWWLAVLAERMGLSYEECVQGFLEQKQEQFGQDAMNLQDVIEQSLDIRAKYHNLEEIHHDSRWSVEEDALAFLTDAGLVGRYAMSQQGRWPSEAADELAFKIGECTWWLAVLAERMGLSYEECVQGFLEQKQEQFGQDA

Radius of gyration: 17.1 Å; Cα contacts (8 Å, |Δi|>4): 255; chains: 2; bounding box: 42×50×42 Å

Foldseek 3Di:
DDVVVLLVVLVVVLVVVQVVCCVPVVGGDDLVSLVVVLVVLVVVLVVVVCVVVVNHPDDCPVVNVVSVSVNLSSLSVSQVVVPHHSVCVVVVVVVVVVVVVVVVD/DDVVVLLVVLVVVLVVVQVVCCVPVVGGDDLVSLVVVLVVLVVVLVVVVCVVVVNDPDDCPVVNVVSVSVNLSSLSVSQVVVPHHSVCVVVVVVVVVVVVVVVVD

Nearest PDB structures (foldseek):
  4v4n-assembly1_AW  TM=8.179E-01  e=2.451E+00  Methanocaldococcus jannaschii
  2gta-assembly1_A  TM=6.926E-01  e=6.698E-03  Bacillus subtilis
  3f4m-assembly1_A  TM=5.574E-01  e=4.809E+00  Homo sapiens

Secondary structure (DSSP, 8-state):
-BHHHHHHHHHHHHHHHHHHHHHHHSSPPPHHHHHHHHHHHHHHHHHHHHHHTTSSS---HHHHHHHHHHHHHHHHHHHHHTT--HHHHHHHHHHHHHHHHHHH-/-BHHHHHHHHHHHHHHHHHHHHHHHSSPPPHHHHHHHHHHHHHHHHHHHHHHTTSSS---HHHHHHHHHHHHHHHHHHHHHTT--HHHHHHHHHHHHHHHHHHH-

Solvent-accessible surface area (backbone atoms only — not comparable to full-atom values): 10866 Å² total; per-residue (Å²): 112,38,44,67,57,53,43,54,53,34,48,52,53,50,51,53,51,40,52,50,30,36,73,73,66,71,44,60,80,49,72,64,52,51,37,50,53,36,51,55,39,46,50,48,37,42,53,30,48,33,17,75,71,69,76,36,100,52,90,38,64,70,54,30,39,40,31,49,12,47,38,52,40,39,49,36,43,51,27,49,76,70,77,39,56,43,60,56,19,37,51,50,36,54,52,50,52,51,49,54,51,58,66,72,96,110,38,46,67,56,53,43,53,53,34,49,52,53,50,50,52,51,39,53,50,29,36,74,75,67,72,44,60,80,49,72,64,52,50,37,51,53,36,50,53,38,45,50,48,35,40,52,29,49,35,17,74,72,67,76,34,100,52,89,37,65,72,54,31,40,40,30,48,10,47,37,52,41,39,47,37,42,52,27,48,76,70,76,40,55,43,58,56,18,38,50,50,35,55,51,51,52,51,49,54,51,59,67,72,97

pLDDT: mean 94.44, std 7.57, range [55.09, 98.94]